Protein 7T2S (pdb70)

CATH classification: 3.30.420.10

Foldseek 3Di:
DEWEKQKFWQWQDQAPPQTFTFKIKIAGLVGRVLIDMFGEQGPHPDGDVVSCVVVVDDNVVRNPPGDHLLVNLVVVVVSVPVVADPPYAYAYEYAVVVRVCRNQVVSCCVRVNDRSNPDDHHHLLVLLCVLPVDDSVCSPPVNLCVVQVFPNRNVRSNSVSRSVVSSVVSSVVVVVD

Solvent-accessible surface area: 9533 Å² total; per-residue (Å²): 99,106,33,40,0,0,0,12,8,22,11,0,3,77,92,26,28,113,17,0,0,0,3,1,0,0,0,12,0,102,94,48,91,102,72,21,65,16,94,0,53,10,57,21,154,68,95,65,87,66,23,21,145,129,24,66,44,44,13,131,133,8,88,121,90,4,58,63,18,62,66,0,0,56,78,0,92,106,29,2,86,85,28,23,132,185,114,39,78,18,31,0,0,0,27,79,1,86,69,5,31,42,0,0,46,81,0,0,87,81,71,53,54,94,5,37,11,33,166,70,38,48,26,0,34,56,47,5,76,50,14,42,148,27,59,127,170,81,0,128,37,70,48,0,26,149,96,20,178,31,194,94,3,34,105,48,0,104,75,20,0,23,0,3,64,47,0,44,115,64,34,92,120,128,164,127,152

InterPro domains:
  IPR012337 Ribonuclease H-like superfamily [SSF53098] (2-176)
  IPR013520 Ribonuclease H-like domain [PF00929] (9-173)
  IPR013520 Ribonuclease H-like domain [SM00479] (7-182)
  IPR036397 Ribonuclease H superfamily [G3DSA:3.30.420.10] (1-186)

Sequence (177 aa):
KEIFVSVDVETSGPIPGKYSMLSIGACVAFEPSKQFSCYLKPISEDFIPAAMEVTGLSLEKLHVDGLDPVDAMVQFKEWINSVVKEDETVVFVGFNASFDWSFINYYFHVYLGDNPFGIAALDIKSMYFGVSHASWRLTRSSEIAKVVKPEDALHDARYQAELFRLIDKLSEKKKLD

Structure (mmCIF, N/CA/C/O backbone):
data_7T2S
#
_entry.id   7T2S
#
_cell.length_a   98.992
_cell.length_b   98.992
_cell.length_c   97.367
_c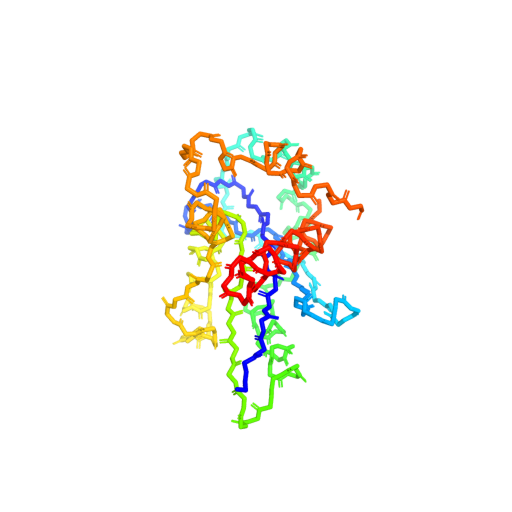ell.angle_alpha   90.000
_cell.angle_beta   90.000
_cell.angle_gamma   120.000
#
_symmetry.space_group_name_H-M   'P 61 2 2'
#
loop_
_entity.id
_entity.type
_entity.pdbx_description
1 polymer "3'-5' exonuclease"
2 non-polymer 'ACETATE ION'
3 water water
#
loop_
_atom_site.group_PDB
_atom_site.id
_atom_site.type_symbol
_atom_site.label_atom_id
_atom_site.label_alt_id
_atom_site.label_comp_id
_atom_site.label_asym_id
_atom_site.label_entity_id
_atom_site.label_seq_id
_atom_site.pdbx_PDB_ins_code
_atom_site.Cartn_x
_atom_site.Cartn_y
_atom_site.Cartn_z
_atom_site.occupancy
_atom_site.B_iso_or_equiv
_atom_site.auth_seq_id
_atom_site.auth_comp_id
_atom_site.auth_asym_id
_atom_site.auth_atom_id
_atom_site.pdbx_PDB_model_num
ATOM 1 N N . LYS A 1 5 ? 6.63821 35.81091 52.26801 1.000 58.53514 5 LYS A N 1
ATOM 2 C CA . LYS A 1 5 ? 7.39639 35.62563 53.50529 1.000 56.92176 5 LYS A CA 1
ATOM 3 C C . LYS A 1 5 ? 8.92144 35.81889 53.31823 1.000 53.49529 5 LYS A C 1
ATOM 4 O O . LYS A 1 5 ? 9.70670 34.89415 53.51887 1.000 50.01787 5 LYS A O 1
ATOM 7 N N . GLU A 1 6 ? 9.33006 37.03001 52.96214 1.000 48.58603 6 GLU A N 1
ATOM 8 C CA . GLU A 1 6 ? 10.70158 37.32358 52.54439 1.000 45.30224 6 GLU A CA 1
ATOM 9 C C . GLU A 1 6 ? 11.42265 38.17643 53.58487 1.000 51.89405 6 GLU A C 1
ATOM 10 O O . GLU A 1 6 ? 10.86102 39.14604 54.09203 1.000 47.78757 6 GLU A O 1
ATOM 22 N N . ILE A 1 7 ? 12.66646 37.80117 53.90534 1.000 45.85438 7 ILE A N 1
ATOM 23 C CA . ILE A 1 7 ? 13.52620 38.54678 54.82194 1.000 40.58309 7 ILE A CA 1
ATOM 24 C C . ILE A 1 7 ? 14.59687 39.24813 53.99027 1.000 40.94272 7 ILE A C 1
ATOM 25 O O . ILE A 1 7 ? 15.53991 38.60518 53.51418 1.000 40.77611 7 ILE A O 1
ATOM 41 N N . PHE A 1 8 ? 14.45107 40.56630 53.83727 1.000 44.70291 8 PHE A N 1
ATOM 42 C CA . PHE A 1 8 ? 15.42772 41.38908 53.15988 1.000 36.98372 8 PHE A CA 1
ATOM 43 C C . PHE A 1 8 ? 16.60501 41.68119 54.07058 1.000 42.08848 8 PHE A C 1
ATOM 44 O O . PHE A 1 8 ? 16.43691 42.00753 55.25513 1.000 38.06829 8 PHE A O 1
ATOM 61 N N . VAL A 1 9 ? 17.80955 41.55013 53.49508 1.000 34.32386 9 VAL A N 1
ATOM 62 C CA . VAL A 1 9 ? 19.07546 41.66805 54.21090 1.000 36.87847 9 VAL A CA 1
ATOM 63 C C . VAL A 1 9 ? 19.94207 42.68801 53.50221 1.000 36.02369 9 VAL A C 1
ATOM 64 O O . VAL A 1 9 ? 20.36181 42.45104 52.35993 1.000 35.93517 9 VAL A O 1
ATOM 77 N N . SER A 1 10 ? 20.24796 43.81003 54.18640 1.000 35.82713 10 SER A N 1
ATOM 78 C CA . SER A 1 10 ? 21.12496 44.82780 53.61323 1.000 35.22249 10 SER A CA 1
ATOM 79 C C . SER A 1 10 ? 22.56797 44.43249 53.88011 1.000 36.99781 10 SER A C 1
ATOM 80 O O . SER A 1 10 ? 22.93749 44.22140 55.04439 1.000 36.38946 10 SER A O 1
ATOM 88 N N . VAL A 1 11 ? 23.37449 44.31374 52.80701 1.000 33.90799 11 VAL A N 1
ATOM 89 C CA . VAL A 1 11 ? 24.75403 43.86559 52.86705 1.000 34.88697 11 VAL A CA 1
ATOM 90 C C . VAL A 1 11 ? 25.65079 44.90357 52.21128 1.000 34.70529 11 VAL A C 1
ATOM 91 O O . VAL A 1 11 ? 25.31731 45.45000 51.15939 1.000 31.96897 11 VAL A O 1
ATOM 104 N N . ASP A 1 12 ? 26.81198 45.15327 52.83016 1.000 32.60968 12 ASP A N 1
ATOM 105 C CA . ASP A 1 12 ? 27.86192 45.99186 52.28128 1.000 30.27711 12 ASP A CA 1
ATOM 106 C C . ASP A 1 12 ? 29.20754 45.34448 52.57065 1.000 32.84937 12 ASP A C 1
ATOM 107 O O . ASP A 1 12 ? 29.42189 44.79745 53.66149 1.000 30.92143 12 ASP A O 1
ATOM 116 N N . VAL A 1 13 ? 30.12965 45.41805 51.58947 1.000 27.77385 13 VAL A N 1
ATOM 117 C CA . VAL A 1 13 ? 31.48653 44.89553 51.75688 1.000 29.65198 13 VAL A CA 1
ATOM 118 C C . VAL A 1 13 ? 32.49451 46.00048 51.49456 1.000 24.98340 13 VAL A C 1
ATOM 119 O O . VAL A 1 13 ? 32.17786 47.01135 50.86242 1.000 30.70694 13 VAL A O 1
ATOM 132 N N . GLU A 1 14 ? 33.67362 45.86837 52.10491 1.000 25.29925 14 GLU A N 1
ATOM 133 C CA . GLU A 1 14 ? 34.86853 46.66140 51.84160 1.000 25.46914 14 GLU A CA 1
ATOM 134 C C . GLU A 1 14 ? 35.86266 45.71772 51.17546 1.000 26.32381 14 GLU A C 1
ATOM 135 O O . GLU A 1 14 ? 35.93455 44.53398 51.54256 1.000 25.58783 14 GLU A O 1
ATOM 147 N N . THR A 1 15 ? 36.58402 46.23543 50.16352 1.000 24.32871 15 THR A N 1
ATOM 148 C CA . THR A 1 15 ? 37.48760 45.42932 49.36862 1.000 25.58663 15 THR A CA 1
ATOM 149 C C . THR A 1 15 ? 38.74982 46.20592 49.06638 1.000 24.27827 15 THR A C 1
ATOM 150 O O . THR A 1 15 ? 38.80672 47.43366 49.20638 1.000 24.94118 15 THR A O 1
ATOM 161 N N . SER A 1 16 ? 39.77189 45.47175 48.63058 1.000 24.17208 16 SER A N 1
ATOM 162 C CA . SER A 1 16 ? 41.02721 46.06820 48.27649 1.000 24.84229 16 SER A CA 1
ATOM 163 C C . SER A 1 16 ? 41.10641 46.37042 46.76699 1.000 24.41366 16 SER A C 1
ATOM 1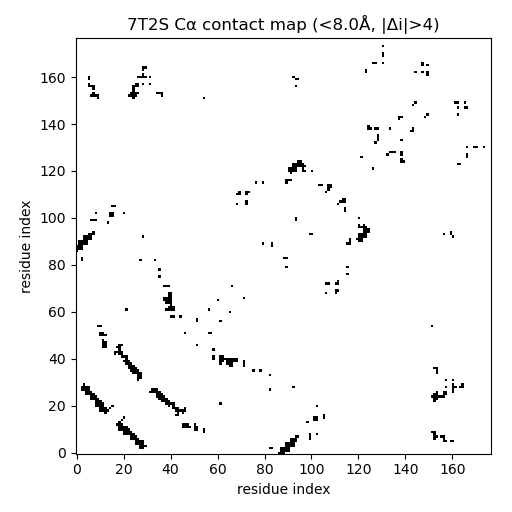64 O O . SER A 1 16 ? 42.14016 46.83991 46.30176 1.000 25.06897 16 SER A O 1
ATOM 172 N N . GLY A 1 17 ? 40.04726 46.09178 46.03250 1.000 23.52616 17 GLY A N 1
ATOM 173 C CA . GLY A 1 17 ? 40.06887 46.34938 44.59448 1.000 23.30200 17 GLY A CA 1
ATOM 174 C C . GLY A 1 17 ? 38.77133 45.93459 43.95976 1.000 22.43906 17 GLY A C 1
ATOM 175 O O . GLY A 1 17 ? 37.85412 45.46217 44.62237 1.000 22.02479 17 GLY A O 1
ATOM 179 N N . PRO A 1 18 ? 38.69862 46.06820 42.60682 1.000 22.32811 18 PRO A N 1
ATOM 180 C CA . PRO A 1 18 ? 37.40957 45.98834 41.91484 1.000 21.80997 18 PRO A CA 1
ATOM 181 C C . PRO A 1 18 ? 36.81467 44.61464 41.72394 1.000 23.87741 18 PRO A C 1
ATOM 182 O O . PRO A 1 18 ? 35.60855 44.51847 41.51181 1.000 20.69884 18 PRO A O 1
ATOM 193 N N . ILE A 1 19 ? 37.59986 43.54752 41.72158 1.000 24.39047 19 ILE A N 1
ATOM 194 C CA . ILE A 1 19 ? 37.06206 42.21268 41.44567 1.000 20.55121 19 ILE A CA 1
ATOM 195 C C . ILE A 1 19 ? 37.67795 41.21729 42.44197 1.000 21.30853 19 ILE A C 1
ATOM 196 O O . ILE A 1 19 ? 38.81838 41.33213 42.83835 1.000 24.70319 19 ILE A O 1
ATOM 212 N N . PRO A 1 20 ? 36.89862 40.17500 42.74248 1.000 26.38552 20 PRO A N 1
ATOM 213 C CA . PRO A 1 20 ? 37.40175 39.11033 43.64205 1.000 21.03567 20 PRO A CA 1
ATOM 214 C C . PRO A 1 20 ? 38.40707 38.21764 42.94788 1.000 30.20781 20 PRO A C 1
ATOM 215 O O . PRO A 1 20 ? 38.53597 38.16447 41.71619 1.000 27.32105 20 PRO A O 1
ATOM 226 N N . GLY A 1 21 ? 39.09149 37.44086 43.78156 1.000 24.11195 21 GLY A N 1
ATOM 227 C CA . GLY A 1 21 ? 40.17367 36.58972 43.34079 1.000 26.58986 21 GLY A CA 1
ATOM 228 C C . GLY A 1 21 ? 41.45490 37.35191 43.19820 1.000 25.31818 21 GLY A C 1
ATOM 229 O O . GLY A 1 21 ? 42.43505 37.06101 43.89156 1.000 28.19019 21 GLY A O 1
ATOM 233 N N . LYS A 1 22 ? 41.44226 38.35906 42.31461 1.000 26.45570 22 LYS A N 1
ATOM 234 C CA . LYS A 1 22 ? 42.61790 39.19172 42.16092 1.000 26.03703 22 LYS A CA 1
ATOM 235 C C . LYS A 1 22 ? 42.74866 40.14984 43.32328 1.000 29.86658 22 LYS A C 1
ATOM 236 O O . LYS A 1 22 ? 43.85378 40.55401 43.67604 1.000 29.32006 22 LYS A O 1
ATOM 255 N N . TYR A 1 23 ? 41.61040 40.54635 43.89790 1.000 23.34851 23 TYR A N 1
ATOM 256 C CA . TYR A 1 23 ? 41.54649 41.44319 45.02756 1.000 24.35330 23 TYR A CA 1
ATOM 257 C C . TYR A 1 23 ? 40.70570 40.75418 46.08835 1.000 26.31132 23 TYR A C 1
ATOM 258 O O . TYR A 1 23 ? 40.09595 39.70441 45.85895 1.000 22.14749 23 TYR A O 1
ATOM 276 N N . SER A 1 24 ? 40.66642 41.37009 47.23825 1.000 23.56224 24 SER A N 1
ATOM 277 C CA . SER A 1 24 ? 40.16680 40.68246 48.43227 1.000 23.23591 24 SER A CA 1
ATOM 278 C C . SER A 1 24 ? 38.98561 41.40888 49.05109 1.000 24.96311 24 SER A C 1
ATOM 279 O O . SER A 1 24 ? 38.97719 42.64022 49.16544 1.000 23.31537 24 SER A O 1
ATOM 287 N N . MET A 1 25 ? 38.02765 40.63039 49.53791 1.000 22.92891 25 MET A N 1
ATOM 288 C CA . MET A 1 25 ? 36.97566 41.16395 50.38477 1.000 23.49687 25 MET A CA 1
ATOM 289 C C . MET A 1 25 ? 37.55541 41.26785 51.79953 1.000 25.17480 25 MET A C 1
ATOM 290 O O . MET A 1 25 ? 38.07748 40.27572 52.32084 1.000 24.85495 25 MET A O 1
ATOM 304 N N . LEU A 1 26 ? 37.54596 42.48219 52.33610 1.000 26.27857 26 LEU A N 1
ATOM 305 C CA . LEU A 1 26 ? 38.21648 42.78961 53.58394 1.000 26.79532 26 LEU A CA 1
ATOM 306 C C . LEU A 1 26 ? 37.27057 42.84805 54.76449 1.000 27.92133 26 LEU A C 1
ATOM 307 O O . LEU A 1 26 ? 37.71924 42.72098 55.88995 1.000 31.16562 26 LEU A O 1
ATOM 323 N N . SER A 1 27 ? 35.97630 43.09270 54.51740 1.000 26.61699 27 SER A N 1
ATOM 324 C CA . SER A 1 27 ? 35.04243 43.18624 55.64449 1.000 30.74008 27 SER A CA 1
ATOM 325 C C . SER A 1 27 ? 33.63740 43.02333 55.09823 1.000 29.33965 27 SER A C 1
ATOM 326 O O . SER A 1 27 ? 33.37614 43.27984 53.92147 1.000 32.32376 27 SER A O 1
ATOM 334 N N . ILE A 1 28 ? 32.75118 42.53502 55.96974 1.000 28.18445 28 ILE A N 1
ATOM 335 C CA . ILE A 1 28 ? 31.34503 42.35254 55.66121 1.000 27.71848 28 ILE A CA 1
ATOM 336 C C . ILE A 1 28 ? 30.52507 43.08293 56.72396 1.000 31.00792 28 ILE A C 1
ATOM 337 O O . ILE A 1 28 ? 30.79345 42.90993 57.91285 1.000 32.65652 28 ILE A O 1
ATOM 353 N N . GLY A 1 29 ? 29.52998 43.84191 56.28280 1.000 29.29052 29 GLY A N 1
ATOM 354 C CA . GLY A 1 29 ? 28.47220 44.32001 57.17743 1.000 32.97691 29 GLY A CA 1
ATOM 355 C C . GLY A 1 29 ? 27.11647 44.05109 56.57798 1.000 31.90801 29 GLY A C 1
ATOM 356 O O . GLY A 1 29 ? 26.91983 44.16006 55.37315 1.000 34.01220 29 GLY A O 1
ATOM 360 N N . ALA A 1 30 ? 26.16537 43.70250 57.44379 1.000 32.55076 30 ALA A N 1
ATOM 361 C CA . ALA A 1 30 ? 24.84485 43.22532 57.07661 1.000 32.42837 30 ALA A CA 1
ATOM 362 C C . ALA A 1 30 ? 23.87198 43.49040 58.25045 1.000 34.71206 30 ALA A C 1
ATOM 363 O O . ALA A 1 30 ? 24.20515 43.22240 59.40511 1.000 40.66750 30 ALA A O 1
ATOM 370 N N . CYS A 1 31 ? 22.66527 43.92844 57.91692 1.000 35.42276 31 CYS A N 1
ATOM 371 C CA . CYS A 1 31 ? 21.59411 44.09652 58.89970 1.000 38.53575 31 CYS A CA 1
ATOM 372 C C . CYS A 1 31 ? 20.28968 43.66021 58.24717 1.000 43.93488 31 CYS A C 1
ATOM 373 O O . CYS A 1 31 ? 20.16159 43.67230 57.01576 1.000 42.00777 31 CYS A O 1
ATOM 381 N N . VAL A 1 32 ? 19.32225 43.24909 59.06536 1.000 44.93856 32 VAL A N 1
ATOM 382 C CA . VAL A 1 32 ? 18.01071 42.94423 58.49711 1.000 40.58188 32 VAL A CA 1
ATOM 383 C C . VAL A 1 32 ? 17.37144 44.25285 58.07215 1.000 47.10731 32 VAL A C 1
ATOM 384 O O . VAL A 1 32 ? 17.19980 45.15696 58.89609 1.000 47.47015 32 VAL A O 1
ATOM 397 N N . ALA A 1 33 ? 17.03670 44.36827 56.78135 1.000 40.15669 33 ALA A N 1
ATOM 398 C CA . ALA A 1 33 ? 16.56263 45.65285 56.28157 1.000 45.14569 33 ALA A CA 1
ATOM 399 C C . ALA A 1 33 ? 15.46383 46.22773 57.18315 1.000 46.54855 33 ALA A C 1
ATOM 400 O O . ALA A 1 33 ? 15.54102 47.38196 57.61507 1.000 47.26123 33 ALA A O 1
ATOM 407 N N . PHE A 1 34 ? 14.44406 45.43166 57.47626 1.000 46.02826 34 PHE A N 1
ATOM 408 C CA . PHE A 1 34 ? 13.33030 45.91773 58.29786 1.000 48.26147 34 PHE A CA 1
ATOM 409 C C . PHE A 1 34 ? 13.49174 45.61901 59.78506 1.000 54.39305 34 PHE A C 1
ATOM 410 O O . PHE A 1 34 ? 12.61368 45.98541 60.57136 1.000 52.76039 34 PHE A O 1
ATOM 427 N N . GLU A 1 35 ? 14.58699 44.99705 60.21047 1.000 49.95781 35 GLU A N 1
ATOM 428 C CA . GLU A 1 35 ? 14.89813 44.87623 61.63270 1.000 51.45178 35 GLU A CA 1
ATOM 429 C C . GLU A 1 35 ? 16.37906 45.14958 61.84993 1.000 48.66249 35 GLU A C 1
ATOM 430 O O . GLU A 1 35 ? 17.10786 44.31611 62.38455 1.000 48.16146 35 GLU A O 1
ATOM 442 N N . PRO A 1 36 ? 16.82094 46.37471 61.54423 1.000 48.26033 36 PRO A N 1
ATOM 443 C CA . PRO A 1 36 ? 18.26406 46.67497 61.53476 1.000 46.56666 36 PRO A CA 1
ATOM 444 C C . PRO A 1 36 ? 18.96752 46.44284 62.85600 1.000 47.94089 36 PRO A C 1
ATOM 445 O O . PRO A 1 36 ? 20.20371 46.53344 62.91471 1.000 46.43745 36 PRO A O 1
ATOM 456 N N . SER A 1 37 ? 18.23239 46.20414 63.94911 1.000 50.33081 37 SER A N 1
ATOM 457 C CA . SER A 1 37 ? 18.91306 45.87104 65.18557 1.000 51.52822 37 SER A CA 1
ATOM 458 C C . SER A 1 37 ? 19.64143 44.54509 65.09565 1.000 49.89321 37 SER A C 1
ATOM 459 O O . SER A 1 37 ? 20.59478 44.33493 65.84379 1.000 50.14307 37 SER A O 1
ATOM 467 N N . LYS A 1 38 ? 19.22309 43.67338 64.20084 1.000 48.89789 38 LYS A N 1
ATOM 468 C CA . LYS A 1 38 ? 19.84500 42.37376 63.97719 1.000 46.89682 38 LYS A CA 1
ATOM 469 C C . LYS A 1 38 ? 20.99512 42.55168 62.98509 1.000 44.64144 38 LYS A C 1
ATOM 470 O O . LYS A 1 38 ? 20.77580 42.82717 61.79649 1.000 42.39327 38 LYS A O 1
ATOM 489 N N . GLN A 1 39 ? 22.21865 42.38546 63.47507 1.000 43.89314 39 GLN A N 1
ATOM 490 C CA . GLN A 1 39 ? 23.35620 42.83024 62.69273 1.000 44.03174 39 GLN A CA 1
ATOM 491 C C . GLN A 1 39 ? 24.50286 41.82806 62.69020 1.000 44.51007 39 GLN A C 1
ATOM 492 O O . GLN A 1 39 ? 24.74780 41.12364 63.67731 1.000 41.67607 39 GLN A O 1
ATOM 506 N N . PHE A 1 40 ? 25.25792 41.84734 61.57284 1.000 42.58441 40 PHE A N 1
ATOM 507 C CA . PHE A 1 40 ? 26.41336 40.97680 61.36202 1.000 38.18232 40 PHE A CA 1
ATOM 508 C C . PHE A 1 40 ? 27.57435 41.77049 60.77323 1.000 35.43605 40 PHE A C 1
ATOM 509 O O . PHE A 1 40 ? 27.36285 42.59396 59.88050 1.000 34.42802 40 PHE A O 1
ATOM 526 N N . SER A 1 41 ? 28.77826 41.55655 61.29258 1.000 43.39229 41 SER A N 1
ATOM 527 C CA . SER A 1 41 ? 29.94124 42.24996 60.76189 1.000 36.24899 41 SER A CA 1
ATOM 528 C C . SER A 1 41 ? 31.20024 41.49676 61.15826 1.000 38.70859 41 SER A C 1
ATOM 529 O O . SER A 1 41 ? 31.29609 40.96741 62.28312 1.000 36.29499 41 SER A O 1
ATOM 537 N N . CYS A 1 42 ? 32.18902 41.50472 60.26078 1.000 33.16524 42 CYS A N 1
ATOM 538 C CA . CYS A 1 42 ? 33.46631 40.86681 60.52205 1.000 33.35001 42 CYS A CA 1
ATOM 539 C C . CYS A 1 42 ? 34.51884 41.34321 59.53287 1.000 32.00043 42 CYS A C 1
ATOM 540 O O . CYS A 1 42 ? 34.20554 41.91443 58.48237 1.000 34.67502 42 CYS A O 1
ATOM 548 N N . TYR A 1 43 ? 35.76883 41.08264 59.86524 1.000 34.47652 43 TYR A N 1
ATOM 549 C CA . TYR A 1 43 ? 36.88048 41.39246 58.97111 1.000 35.38229 43 TYR A CA 1
ATOM 550 C C . TYR A 1 43 ? 37.52307 40.09468 58.50147 1.000 33.51057 43 TYR A C 1
ATOM 551 O O . TYR A 1 43 ? 37.52248 39.09067 59.22908 1.000 32.05176 43 TYR A O 1
ATOM 569 N N . LEU A 1 44 ? 38.04493 40.11334 57.26205 1.000 30.24491 44 LEU A N 1
ATOM 570 C CA . LEU A 1 44 ? 38.66450 38.94062 56.67086 1.000 29.31171 44 LEU A CA 1
ATOM 571 C C . LEU A 1 44 ? 40.16411 39.10440 56.44587 1.000 29.69267 44 LEU A C 1
ATOM 572 O O . LEU A 1 44 ? 40.66494 40.20752 56.25943 1.000 29.66720 44 LEU A O 1
ATOM 588 N N . LYS A 1 45 ? 40.87344 37.98348 56.49458 1.000 30.27034 45 LYS A N 1
ATOM 589 C CA . LYS A 1 45 ? 42.23351 37.97974 56.04096 1.000 30.59798 45 LYS A CA 1
ATOM 590 C C . LYS A 1 45 ? 42.20561 38.12468 54.52417 1.000 29.02661 45 LYS A C 1
ATOM 591 O O . LYS A 1 45 ? 41.32010 37.55121 53.88132 1.000 27.97100 45 LYS A O 1
ATOM 610 N N . PRO A 1 46 ? 43.15049 38.85187 53.94455 1.000 29.03492 46 PRO A N 1
ATOM 611 C CA . PRO A 1 46 ? 43.14863 38.96462 52.46840 1.000 27.77448 46 PRO A CA 1
ATOM 612 C C . PRO A 1 46 ? 43.44874 37.62792 51.83506 1.000 28.75285 46 PRO A C 1
ATOM 613 O O . PRO A 1 46 ? 44.15261 36.7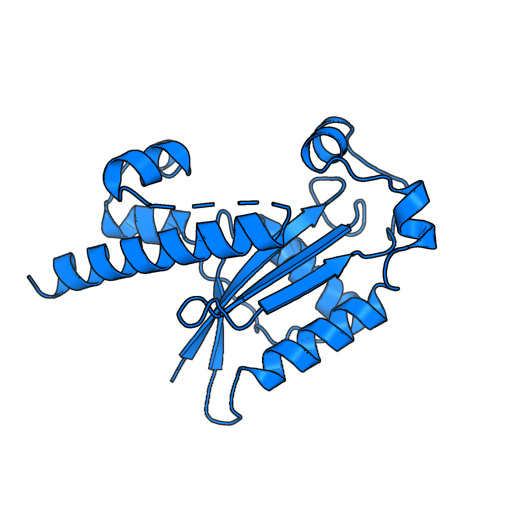8838 52.39729 1.000 28.91533 46 PRO A O 1
ATOM 624 N N . ILE A 1 47 ? 42.96908 37.45263 50.59718 1.000 28.30906 47 ILE A N 1
ATOM 625 C CA . ILE A 1 47 ? 43.32184 36.30106 49.76654 1.000 32.59361 47 ILE A CA 1
ATOM 626 C C . ILE A 1 47 ? 44.28694 36.65461 48.66414 1.000 29.09573 47 ILE A C 1
ATOM 627 O O . ILE A 1 47 ? 44.65122 35.78498 47.87043 1.000 33.14647 47 ILE A O 1
ATOM 643 N N . SER A 1 48 ? 44.75636 37.89108 48.62222 1.000 28.50192 48 SER A N 1
ATOM 644 C CA . SER A 1 48 ? 45.63353 38.36191 47.59087 1.000 32.64793 48 SER A CA 1
ATOM 645 C C . SER A 1 48 ? 46.51833 39.46086 48.13940 1.000 32.01776 48 SER A C 1
ATOM 646 O O . SER A 1 48 ? 46.15509 40.16397 49.08597 1.000 28.63356 48 SER A O 1
ATOM 654 N N . GLU A 1 49 ? 47.69375 39.59887 47.54227 1.000 34.98562 49 GLU A N 1
ATOM 655 C CA . GLU A 1 49 ? 48.55230 40.72453 47.86676 1.000 40.41098 49 GLU A CA 1
ATOM 656 C C . GLU A 1 49 ? 48.24794 41.95816 47.03594 1.000 41.67118 49 GLU A C 1
ATOM 657 O O . GLU A 1 49 ? 48.68903 43.05011 47.40303 1.000 41.01508 49 GLU A O 1
ATOM 669 N N . ASP A 1 50 ? 47.47578 41.82098 45.95424 1.000 32.56078 50 ASP A N 1
ATOM 670 C CA . ASP A 1 50 ? 47.19788 42.94694 45.07837 1.000 35.07662 50 ASP A CA 1
ATOM 671 C C . ASP A 1 50 ? 46.17101 43.87654 45.70457 1.000 30.14717 50 ASP A C 1
ATOM 672 O O . ASP A 1 50 ? 45.32200 43.46913 46.51027 1.000 31.56958 50 ASP A O 1
ATOM 681 N N . PHE A 1 51 ? 46.23079 45.13762 45.31247 1.000 29.07999 51 PHE A N 1
ATOM 682 C CA . PHE A 1 51 ? 45.32201 46.14381 45.84289 1.000 27.98431 51 PHE A CA 1
ATOM 683 C C . PHE A 1 51 ? 45.39950 47.37739 44.97076 1.000 31.86564 51 PHE A C 1
ATOM 684 O O . PHE A 1 51 ? 46.40956 47.61764 44.31744 1.000 29.13705 51 PHE A O 1
ATOM 701 N N . ILE A 1 52 ? 44.31801 48.14922 44.95955 1.000 34.65014 52 ILE A N 1
ATOM 702 C CA . ILE A 1 52 ? 44.27319 49.46849 44.36304 1.000 30.48221 52 ILE A CA 1
ATOM 703 C C . ILE A 1 52 ? 44.44911 50.49778 45.48233 1.000 34.89705 52 ILE A C 1
ATOM 704 O O . ILE A 1 52 ? 43.63647 50.49591 46.42840 1.000 33.73609 52 ILE A O 1
ATOM 720 N N . PRO A 1 53 ? 45.43773 51.39269 45.40431 1.000 35.86409 53 PRO A N 1
ATOM 721 C CA . PRO A 1 53 ? 45.65307 52.33382 46.52442 1.000 42.43453 53 PRO A CA 1
ATOM 722 C C . PRO A 1 53 ? 44.43108 53.17405 46.86864 1.000 37.78456 53 PRO A C 1
ATOM 723 O O . PRO A 1 53 ? 44.13955 53.37770 48.06038 1.000 44.90738 53 PRO A O 1
ATOM 734 N N . ALA A 1 54 ? 43.71918 53.67657 45.85700 1.000 41.10382 54 ALA A N 1
ATOM 735 C CA . ALA A 1 54 ? 42.50381 54.43836 46.10298 1.000 40.99364 54 ALA A CA 1
ATOM 736 C C . ALA A 1 54 ? 41.49130 53.63086 46.90016 1.000 41.84612 54 ALA A C 1
ATOM 737 O O . ALA A 1 54 ? 40.75355 54.17575 47.72612 1.000 46.04885 54 ALA A O 1
ATOM 744 N N . ALA A 1 55 ? 41.40849 52.32491 46.62697 1.000 35.80400 55 ALA A N 1
ATOM 745 C CA . ALA A 1 55 ? 40.48364 51.47014 47.36517 1.000 39.69417 55 ALA A CA 1
ATOM 746 C C . ALA A 1 55 ? 40.89375 51.34046 48.83028 1.000 40.00471 55 ALA A C 1
ATOM 747 O O . ALA A 1 55 ? 40.03323 51.29876 49.72038 1.000 38.41275 55 ALA A O 1
ATOM 754 N N . MET A 1 56 ? 42.19843 51.24123 49.09520 1.000 39.26383 56 MET A N 1
ATOM 755 C CA . MET A 1 56 ? 42.64291 51.11306 50.48495 1.000 35.54875 56 MET A CA 1
ATOM 756 C C . MET A 1 56 ? 42.52299 52.43773 51.21645 1.000 38.74283 56 MET A C 1
ATOM 757 O O . MET A 1 56 ? 42.30765 52.44954 52.43877 1.000 48.12332 56 MET A O 1
ATOM 771 N N . GLU A 1 57 ? 42.67068 53.55250 50.50193 1.000 43.67681 57 GLU A N 1
ATOM 772 C CA . GLU A 1 57 ? 42.44793 54.85991 51.10037 1.000 52.91801 57 GLU A CA 1
ATOM 773 C C . GLU A 1 57 ? 40.99972 55.02788 51.52415 1.000 52.08287 57 GLU A C 1
ATOM 774 O O . GLU A 1 57 ? 40.72575 55.66106 52.54883 1.000 49.08323 57 GLU A O 1
ATOM 786 N N . VAL A 1 58 ? 40.06350 54.46404 50.75715 1.000 48.25377 58 VAL A N 1
ATOM 787 C CA . VAL A 1 58 ? 38.65887 54.57958 51.13401 1.000 52.04895 58 VAL A CA 1
ATOM 788 C C . VAL A 1 58 ? 38.38503 53.82529 52.42923 1.000 47.89935 58 VAL A C 1
ATOM 789 O O . VAL A 1 58 ? 37.73287 54.34859 53.32761 1.000 52.87208 58 VAL A O 1
ATOM 802 N N . THR A 1 59 ? 38.90347 52.61167 52.56609 1.000 48.07351 59 THR A N 1
ATOM 803 C CA . THR A 1 59 ? 38.55189 51.77813 53.69619 1.000 45.87690 59 THR A CA 1
ATOM 804 C C . THR A 1 59 ? 39.27489 52.21517 54.96666 1.000 50.33299 59 THR A C 1
ATOM 805 O O . THR A 1 59 ? 38.70013 52.12621 56.05661 1.000 55.64213 59 THR A O 1
ATOM 816 N N . GLY A 1 60 ? 40.50432 52.70602 54.83515 1.000 51.32423 60 GLY A N 1
ATOM 817 C CA . GLY A 1 60 ? 41.34709 52.93784 55.97718 1.000 52.97094 60 GLY A CA 1
ATOM 818 C C . GLY A 1 60 ? 42.01069 51.71346 56.56505 1.000 46.56520 60 GLY A C 1
ATOM 819 O O . GLY A 1 60 ? 42.70387 51.84119 57.57206 1.000 48.67066 60 GLY A O 1
ATOM 823 N N . LEU A 1 61 ? 41.84592 50.53711 55.96650 1.000 49.97442 61 LEU A N 1
ATOM 824 C CA . LEU A 1 61 ? 42.33132 49.29140 56.53224 1.000 40.58433 61 LEU A CA 1
ATOM 825 C C . LEU A 1 61 ? 43.75547 48.96712 56.07440 1.000 38.08148 61 LEU A C 1
ATOM 826 O O . LEU A 1 61 ? 44.28782 49.53495 55.11553 1.000 41.56953 61 LEU A O 1
ATOM 842 N N . SER A 1 62 ? 44.37303 48.01425 56.77524 1.000 36.08669 62 SER A N 1
ATOM 843 C CA . SER A 1 62 ? 45.73010 47.55271 56.50494 1.000 36.95752 62 SER A CA 1
ATOM 844 C C . SER A 1 62 ? 45.69358 46.07301 56.14717 1.000 39.86650 62 SER A C 1
ATOM 845 O O . SER A 1 62 ? 45.20141 45.25498 56.91725 1.000 36.27880 62 SER A O 1
ATOM 853 N N . LEU A 1 63 ? 46.15855 45.73218 54.93687 1.000 38.83820 63 LEU A N 1
ATOM 854 C CA . LEU A 1 63 ? 46.23476 44.32335 54.56164 1.000 35.08504 63 LEU A CA 1
ATOM 855 C C . LEU A 1 63 ? 47.13190 43.55234 55.52514 1.000 33.79237 63 LEU A C 1
ATOM 856 O O . LEU A 1 63 ? 46.87690 42.39185 55.85031 1.000 39.53174 63 LEU A O 1
ATOM 872 N N . GLU A 1 64 ? 48.22182 44.16424 55.94286 1.000 37.59334 64 GLU A N 1
ATOM 873 C CA . GLU A 1 64 ? 49.14815 43.47967 56.84185 1.000 43.83884 64 GLU A CA 1
ATOM 874 C C . GLU A 1 64 ? 48.50941 43.21078 58.19966 1.000 43.68277 64 GLU A C 1
ATOM 875 O O . GLU A 1 64 ? 48.66310 42.11515 58.75616 1.000 38.70862 64 GLU A O 1
ATOM 887 N N . LYS A 1 65 ? 47.76810 44.18594 58.72829 1.000 50.55640 65 LYS A N 1
ATOM 888 C CA . LYS A 1 65 ? 47.03360 43.97543 59.97268 1.000 50.05911 65 LYS A CA 1
ATOM 889 C C . LYS A 1 65 ? 45.92990 42.94254 59.80267 1.000 49.27898 65 LYS A C 1
ATOM 890 O O . LYS A 1 65 ? 45.74522 42.08170 60.66726 1.000 49.75911 65 LYS A O 1
ATOM 909 N N . LEU A 1 66 ? 45.17192 43.00822 58.70188 1.000 37.92001 66 LEU A N 1
ATOM 910 C CA . LEU A 1 66 ? 44.12472 42.02030 58.51378 1.000 38.74964 66 LEU A CA 1
ATOM 911 C C . LEU A 1 66 ? 44.68674 40.61575 58.36610 1.000 34.64403 66 LEU A C 1
ATOM 912 O O . LEU A 1 66 ? 43.96391 39.66261 58.59800 1.000 35.00198 66 LEU A O 1
ATOM 928 N N . HIS A 1 67 ? 45.92746 40.45232 57.93446 1.000 35.62503 67 HIS A N 1
ATOM 929 C CA . HIS A 1 67 ? 46.46529 39.10183 57.86595 1.000 35.77634 67 HIS A CA 1
ATOM 930 C C . HIS A 1 67 ? 46.64120 38.53130 59.25923 1.000 43.89698 67 HIS A C 1
ATOM 931 O O . HIS A 1 67 ? 46.62104 37.31466 59.44541 1.000 44.74917 67 HIS A O 1
ATOM 945 N N . VAL A 1 68 ? 46.74486 39.37716 60.26492 1.000 41.48407 68 VAL A N 1
ATOM 946 C CA . VAL A 1 68 ? 46.83249 38.90839 61.63247 1.000 47.58002 68 VAL A CA 1
ATOM 947 C C . VAL A 1 68 ? 45.47368 38.93190 62.32984 1.000 44.13492 68 VAL A C 1
ATOM 948 O O . VAL A 1 68 ? 45.12748 37.99039 63.03774 1.000 55.63274 68 VAL A O 1
ATOM 961 N N . ASP A 1 69 ? 44.69956 39.98298 62.11745 1.000 47.27310 69 ASP A N 1
ATOM 962 C CA . ASP A 1 69 ? 43.49705 40.22944 62.89644 1.000 50.23481 69 ASP A CA 1
ATOM 963 C C . ASP A 1 69 ? 42.22383 39.71069 62.25193 1.000 49.75923 69 ASP A C 1
ATOM 964 O O . ASP A 1 69 ? 41.23987 39.40960 62.94997 1.000 40.67627 69 ASP A O 1
ATOM 973 N N . GLY A 1 70 ? 42.18952 39.59477 60.93403 1.000 45.00409 70 GLY A N 1
ATOM 974 C CA . GLY A 1 70 ? 40.96126 39.18321 60.31117 1.000 44.57267 70 GLY A CA 1
ATOM 975 C C . GLY A 1 70 ? 40.63942 37.71993 60.51056 1.000 36.35757 70 GLY A C 1
ATOM 976 O O . GLY A 1 70 ? 41.46686 36.90742 60.87332 1.000 41.02292 70 GLY A O 1
ATOM 980 N N . LEU A 1 71 ? 39.40719 37.38411 60.21235 1.000 37.38281 71 LEU A N 1
ATOM 981 C CA . LEU A 1 71 ? 38.99323 35.99777 60.18604 1.000 38.40401 71 LEU A CA 1
ATOM 982 C C . LEU A 1 71 ? 39.49725 35.29147 58.94595 1.000 43.21175 71 LEU A C 1
ATOM 983 O O . LEU A 1 71 ? 39.52840 35.88818 57.86971 1.000 33.04037 71 LEU A O 1
ATOM 999 N N . ASP A 1 72 ? 39.86536 34.03172 59.08661 1.000 43.36138 72 ASP A N 1
ATOM 1000 C CA . ASP A 1 72 ? 40.06928 33.21157 57.90937 1.000 40.84036 72 ASP A CA 1
ATOM 1001 C C . ASP A 1 72 ? 38.81407 33.30455 57.04324 1.000 37.67118 72 ASP A C 1
ATOM 1002 O O . ASP A 1 72 ? 37.69518 33.34525 57.59618 1.000 31.64558 72 ASP A O 1
ATOM 1011 N N . PRO A 1 73 ? 38.93823 33.36614 55.69757 1.000 33.47728 73 PRO A N 1
ATOM 1012 C CA . PRO A 1 73 ? 37.72527 33.55895 54.88936 1.000 29.55996 73 PRO A CA 1
ATOM 1013 C C . PRO A 1 73 ? 36.67425 32.47647 55.06846 1.000 30.21229 73 PRO A C 1
ATOM 1014 O O . PRO A 1 73 ? 35.48732 32.77257 55.06413 1.000 28.24611 73 PRO A O 1
ATOM 1025 N N . VAL A 1 74 ? 37.06826 31.22182 55.18032 1.000 29.61168 74 VAL A N 1
ATOM 1026 C CA . VAL A 1 74 ? 36.07899 30.18637 55.39517 1.000 30.13588 74 VAL A CA 1
ATOM 1027 C C . VAL A 1 74 ? 35.29845 30.45404 56.68649 1.000 34.22589 74 VAL A C 1
ATOM 1028 O O . VAL A 1 74 ? 34.07802 30.29321 56.73322 1.000 31.20128 74 VAL A O 1
ATOM 1041 N N . ASP A 1 75 ? 35.98952 30.85351 57.75657 1.000 35.76150 75 ASP A N 1
ATOM 1042 C CA . ASP A 1 75 ? 35.27547 31.11051 59.01322 1.000 33.88777 75 ASP A CA 1
ATOM 1043 C C . ASP A 1 75 ? 34.31868 32.28985 58.87980 1.000 37.60901 75 ASP A C 1
ATOM 1044 O O . ASP A 1 75 ? 33.18556 32.24709 59.35835 1.000 33.52239 75 ASP A O 1
ATOM 1053 N N . ALA A 1 76 ? 34.73136 33.33521 58.15809 1.000 36.17033 76 ALA A N 1
ATOM 1054 C CA . ALA A 1 76 ? 33.82386 34.44862 57.92466 1.000 37.00495 76 ALA A CA 1
ATOM 1055 C C . ALA A 1 76 ? 32.56276 33.98667 57.21397 1.000 33.39220 76 ALA A C 1
ATOM 1056 O O . ALA A 1 76 ? 31.46374 34.40371 57.55982 1.000 33.67610 76 ALA A O 1
ATOM 1063 N N . MET A 1 77 ? 32.70992 33.21999 56.10669 1.000 34.43910 77 MET A N 1
ATOM 1064 C CA . MET A 1 77 ? 31.50893 32.83944 55.35997 1.000 28.23137 77 MET A CA 1
ATOM 1065 C C . MET A 1 77 ? 30.66709 31.82345 56.13328 1.000 29.64267 77 MET A C 1
ATOM 1066 O O . MET A 1 77 ? 29.43920 31.79570 55.99861 1.000 30.78479 77 MET A O 1
ATOM 1080 N N . VAL A 1 78 ? 31.29778 30.94521 56.91287 1.000 31.44127 78 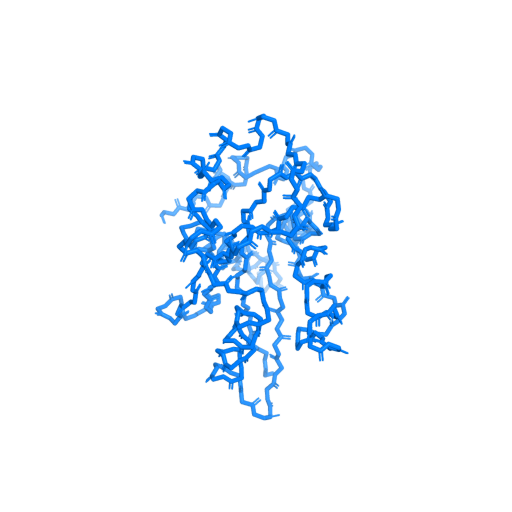VAL A N 1
ATOM 1081 C CA . VAL A 1 78 ? 30.49779 30.08569 57.79907 1.000 39.22440 78 VAL A CA 1
ATOM 1082 C C . VAL A 1 78 ? 29.68711 30.93975 58.77615 1.000 34.69071 78 VAL A C 1
ATOM 1083 O O . VAL A 1 78 ? 28.48066 30.75255 58.94338 1.000 38.12316 78 VAL A O 1
ATOM 1096 N N . GLN A 1 79 ? 30.33111 31.89673 59.42273 1.000 42.46705 79 GLN A N 1
ATOM 1097 C CA . GLN A 1 79 ? 29.59951 32.71712 60.38188 1.000 40.57851 79 GLN A CA 1
ATOM 1098 C C . GLN A 1 79 ? 28.49144 33.50773 59.68950 1.000 40.53998 79 GLN A C 1
ATOM 1099 O O . GLN A 1 79 ? 27.37331 33.58609 60.19512 1.000 39.86643 79 GLN A O 1
ATOM 1113 N N . PHE A 1 80 ? 28.76471 34.06553 58.50021 1.000 34.44629 80 PHE A N 1
ATOM 1114 C CA . PHE A 1 80 ? 27.72700 34.80588 57.76941 1.000 35.46477 80 PHE A CA 1
ATOM 1115 C C . PHE A 1 80 ? 26.53351 33.91592 57.47085 1.000 31.74042 80 PHE A C 1
ATOM 1116 O O . PHE A 1 80 ? 25.36822 34.34149 57.60332 1.000 32.38881 80 PHE A O 1
ATOM 1133 N N . LYS A 1 81 ? 26.80697 32.67882 57.04969 1.000 34.84236 81 LYS A N 1
ATOM 1134 C CA . LYS A 1 81 ? 25.73704 31.73977 56.76535 1.000 37.48699 81 LYS A CA 1
ATOM 1135 C C . LYS A 1 81 ? 24.93448 31.46073 58.02683 1.000 37.63395 81 LYS A C 1
ATOM 1136 O O . LYS A 1 81 ? 23.70871 31.50271 58.00693 1.000 37.84467 81 LYS A O 1
ATOM 1155 N N . GLU A 1 82 ? 25.62672 31.10361 59.10881 1.000 38.34565 82 GLU A N 1
ATOM 1156 C CA . GLU A 1 82 ? 24.93873 30.88953 60.38569 1.000 43.43381 82 GLU A CA 1
ATOM 1157 C C . GLU A 1 82 ? 24.03724 32.06643 60.70686 1.000 39.11924 82 GLU A C 1
ATOM 1158 O O . GLU A 1 82 ? 22.90415 31.89531 61.18480 1.000 44.44478 82 GLU A O 1
ATOM 1170 N N . TRP A 1 83 ? 24.55669 33.28424 60.54158 1.000 37.37477 83 TRP A N 1
ATOM 1171 C CA . TRP A 1 83 ? 23.75731 34.46135 60.87744 1.000 41.26558 83 TRP A CA 1
ATOM 1172 C C . TRP A 1 83 ? 22.52426 34.51771 59.99210 1.000 37.61511 83 TRP A C 1
ATOM 1173 O O . TRP A 1 83 ? 21.38753 34.66181 60.45970 1.000 39.23376 83 TRP A O 1
ATOM 1194 N N . ILE A 1 84 ? 22.72764 34.30974 58.68560 1.000 36.43571 84 ILE A N 1
ATOM 1195 C CA . ILE A 1 84 ? 21.62142 34.39345 57.76283 1.000 35.16784 84 ILE A CA 1
ATOM 1196 C C . ILE A 1 84 ? 20.54195 33.40945 58.16403 1.000 36.87597 84 ILE A C 1
ATOM 1197 O O . ILE A 1 84 ? 19.34550 33.70368 58.10940 1.000 38.53343 84 ILE A O 1
ATOM 1213 N N . ASN A 1 85 ? 20.95671 32.18745 58.46475 1.000 37.30342 85 ASN A N 1
ATOM 1214 C CA . ASN A 1 85 ? 20.00253 31.16850 58.86193 1.000 41.58754 85 ASN A CA 1
ATOM 1215 C C . ASN A 1 85 ? 19.40194 31.49261 60.22596 1.000 46.31418 85 ASN A C 1
ATOM 1216 O O . ASN A 1 85 ? 18.29730 31.04440 60.53156 1.000 45.14893 85 ASN A O 1
ATOM 1227 N N . SER A 1 86 ? 20.11025 32.27691 61.03661 1.000 41.94966 86 SER A N 1
ATOM 1228 C CA . SER A 1 86 ? 19.56710 32.67217 62.33057 1.000 44.49739 86 SER A CA 1
ATOM 1229 C C . SER A 1 86 ? 18.44241 33.68450 62.16717 1.000 45.84118 86 SER A C 1
ATOM 1230 O O . SER A 1 86 ? 17.52025 33.71159 62.98457 1.000 47.53872 86 SER A O 1
ATOM 1238 N N . VAL A 1 87 ? 18.48115 34.51230 61.11034 1.000 43.12080 87 VAL A N 1
ATOM 1239 C CA . VAL A 1 87 ? 17.44899 35.52855 60.94123 1.000 47.06835 87 VAL A CA 1
ATOM 1240 C C . VAL A 1 87 ? 16.39409 35.14783 59.91605 1.000 43.55003 87 VAL A C 1
ATOM 1241 O O . VAL A 1 87 ? 15.44931 35.90860 59.70927 1.000 44.37093 87 VAL A O 1
ATOM 1254 N N . VAL A 1 88 ? 16.48613 33.97105 59.31808 1.000 42.77205 88 VAL A N 1
ATOM 1255 C CA . VAL A 1 88 ? 15.55238 33.54784 58.27856 1.000 52.11291 88 VAL A CA 1
ATOM 1256 C C . VAL A 1 88 ? 15.01565 32.16977 58.64824 1.000 56.01286 88 VAL A C 1
ATOM 1257 O O . VAL A 1 88 ? 15.78984 31.23724 58.90446 1.000 51.44216 88 VAL A O 1
ATOM 1270 N N . LYS A 1 89 ? 13.69537 32.04769 58.67921 1.000 58.67922 89 LYS A N 1
ATOM 1271 C CA . LYS A 1 89 ? 13.05489 30.80538 59.06495 1.000 65.65029 89 LYS A CA 1
ATOM 1272 C C . LYS A 1 89 ? 13.02489 29.82064 57.90065 1.000 68.48392 89 LYS A C 1
ATOM 1273 O O . LYS A 1 89 ? 13.13873 30.19975 56.73443 1.000 70.72040 89 LYS A O 1
ATOM 1292 N N . GLU A 1 90 ? 12.83777 28.53659 58.23205 1.000 76.69508 90 GLU A N 1
ATOM 1293 C CA . GLU A 1 90 ? 12.82128 27.50040 57.20089 1.000 83.40783 90 GLU A CA 1
ATOM 1294 C C . GLU A 1 90 ? 11.72335 27.75151 56.17644 1.000 78.33641 90 GLU A C 1
ATOM 1295 O O . GLU A 1 90 ? 11.89755 27.45647 54.98944 1.000 79.80448 90 GLU A O 1
ATOM 1307 N N . ASP A 1 91 ? 10.59605 28.30017 56.61585 1.000 77.18352 91 ASP A N 1
ATOM 1308 C CA . ASP A 1 91 ? 9.48363 28.66573 55.75720 1.000 74.69574 91 ASP A CA 1
ATOM 1309 C C . ASP A 1 91 ? 9.61715 30.06179 55.16785 1.000 73.30860 91 ASP A C 1
ATOM 1310 O O . ASP A 1 91 ? 8.63965 30.59328 54.62893 1.000 68.26378 91 ASP A O 1
ATOM 1319 N N . GLU A 1 92 ? 10.78347 30.67902 55.29626 1.000 59.74682 92 GLU A N 1
ATOM 1320 C CA . GLU A 1 92 ? 11.01064 32.02398 54.81449 1.000 55.32014 92 GLU A CA 1
ATOM 1321 C C . GLU A 1 92 ? 12.12637 31.99142 53.78261 1.000 49.18472 92 GLU A C 1
ATOM 1322 O O . GLU A 1 92 ? 12.85363 31.00659 53.63058 1.000 53.74938 92 GLU A O 1
ATOM 1334 N N . THR A 1 93 ? 12.27737 33.10448 53.09828 1.000 53.79189 93 THR A N 1
ATOM 1335 C CA . THR A 1 93 ? 13.24066 33.25936 52.02066 1.000 48.44920 93 THR A CA 1
ATOM 1336 C C . THR A 1 93 ? 14.04275 34.51170 52.28128 1.000 39.13893 93 THR A C 1
ATOM 1337 O O . THR A 1 93 ? 13.51030 35.50727 52.76173 1.000 43.40985 93 THR A O 1
ATOM 1348 N N . VAL A 1 94 ? 15.31778 34.45999 51.96531 1.000 38.06221 94 VAL A N 1
ATOM 1349 C CA . VAL A 1 94 ? 16.19600 35.59691 52.12597 1.000 38.12244 94 VAL A CA 1
ATOM 1350 C C . VAL A 1 94 ? 16.35041 36.30144 50.79394 1.000 38.83745 94 VAL A C 1
ATOM 1351 O O . VAL A 1 94 ? 16.39020 35.67751 49.71797 1.000 35.80947 94 VAL A O 1
ATOM 1364 N N . VAL A 1 95 ? 16.45570 37.62285 50.86948 1.000 37.11487 95 VAL A N 1
ATOM 1365 C CA . VAL A 1 95 ? 16.70363 38.47713 49.71194 1.000 36.89636 95 VAL A CA 1
ATOM 1366 C C . VAL A 1 95 ? 17.89824 39.37332 50.01977 1.000 31.02194 95 VAL A C 1
ATOM 1367 O O . VAL A 1 95 ? 17.83152 40.23298 50.90371 1.000 33.97705 95 VAL A O 1
ATOM 1380 N N . PHE A 1 96 ? 18.99294 39.18152 49.27404 1.000 29.80012 96 PHE A N 1
ATOM 1381 C CA . PHE A 1 96 ? 20.13830 40.07741 49.36105 1.000 30.50072 96 PHE A CA 1
ATOM 1382 C C . PHE A 1 96 ? 19.76313 41.45787 48.86883 1.000 34.76520 96 PHE A C 1
ATOM 1383 O O . PHE A 1 96 ? 19.25906 41.59861 47.75343 1.000 32.57248 96 PHE A O 1
ATOM 1400 N N . VAL A 1 97 ? 20.05209 42.48886 49.67219 1.000 30.45239 97 VAL A N 1
ATOM 1401 C CA . VAL A 1 97 ? 19.79744 43.86618 49.28394 1.000 32.74521 97 VAL A CA 1
ATOM 1402 C C . VAL A 1 97 ? 21.09863 44.64175 49.36256 1.000 33.34610 97 VAL A C 1
ATOM 1403 O O . VAL A 1 97 ? 21.79534 44.56659 50.37303 1.000 31.57823 97 VAL A O 1
ATOM 1416 N N . GLY A 1 98 ? 21.44458 45.35697 48.28233 1.000 32.29174 98 GLY A N 1
ATOM 1417 C CA . GLY A 1 98 ? 22.60802 46.21993 48.29825 1.000 33.05820 98 GLY A CA 1
ATOM 1418 C C . GLY A 1 98 ? 22.39826 47.49678 47.49589 1.000 37.21213 98 GLY A C 1
ATOM 1419 O O . GLY A 1 98 ? 21.46994 47.62134 46.71636 1.000 34.67765 98 GLY A O 1
ATOM 1423 N N . PHE A 1 99 ? 23.29118 48.45785 47.72636 1.000 36.62882 99 PHE A N 1
ATOM 1424 C CA . PHE A 1 99 ? 23.35930 49.68598 46.94065 1.000 36.24232 99 PHE A CA 1
ATOM 1425 C C . PHE A 1 99 ? 24.55264 49.58521 46.00634 1.000 31.56797 99 PHE A C 1
ATOM 1426 O O . PHE A 1 99 ? 25.68945 49.40632 46.45767 1.000 39.21553 99 PHE A O 1
ATOM 1443 N N . ASN A 1 100 ? 24.30970 49.72484 44.71623 1.000 30.85174 100 ASN A N 1
ATOM 1444 C CA . ASN A 1 100 ? 25.22364 49.16130 43.70823 1.000 33.23526 100 ASN A CA 1
ATOM 1445 C C . ASN A 1 100 ? 25.48540 47.70022 44.04654 1.000 31.35693 100 ASN A C 1
ATOM 1446 O O . ASN A 1 100 ? 26.61599 47.25528 44.23111 1.000 33.41397 100 ASN A O 1
ATOM 1457 N N . ALA A 1 101 ? 24.38126 46.95591 44.16331 1.000 31.33217 101 ALA A N 1
ATOM 1458 C CA . ALA A 1 101 ? 24.42279 45.59931 44.69182 1.000 28.77189 101 ALA A CA 1
ATOM 1459 C C . ALA A 1 101 ? 25.37047 44.69258 43.94217 1.000 33.18402 101 ALA A C 1
ATOM 1460 O O . ALA A 1 101 ? 25.95909 43.80626 44.55871 1.000 33.98443 101 ALA A O 1
ATOM 1467 N N . SER A 1 102 ? 25.54927 44.91546 42.62344 1.000 32.99174 102 SER A N 1
ATOM 1468 C CA . SER A 1 102 ? 26.34224 43.99598 41.80650 1.000 32.75011 102 SER A CA 1
ATOM 1469 C C . SER A 1 102 ? 27.80580 43.96412 42.23255 1.000 32.71635 102 SER A C 1
ATOM 1470 O O . SER A 1 102 ? 28.46619 42.92830 42.10310 1.000 31.01290 102 SER A O 1
ATOM 1478 N N . PHE A 1 103 ? 28.32365 45.07287 42.77281 1.000 29.81752 103 PHE A N 1
ATOM 1479 C CA . PHE A 1 103 ? 29.68796 45.06592 43.29358 1.000 28.11227 103 PHE A CA 1
ATOM 1480 C C . PHE A 1 103 ? 29.78532 44.13073 44.48698 1.000 24.25763 103 PHE A C 1
ATOM 1481 O O . PHE A 1 103 ? 30.51868 43.15379 44.45938 1.000 21.49126 103 PHE A O 1
ATOM 1498 N N . ASP A 1 104 ? 28.98656 44.39420 45.54456 1.000 28.23512 104 ASP A N 1
ATOM 1499 C CA . ASP A 1 104 ? 29.05027 43.57105 46.74823 1.000 25.42717 104 ASP A CA 1
ATOM 1500 C C . ASP A 1 104 ? 28.69048 42.12074 46.48820 1.000 23.71113 104 ASP A C 1
ATOM 1501 O O . ASP A 1 104 ? 29.33479 41.20320 47.01748 1.000 21.19739 104 ASP A O 1
ATOM 1510 N N . TRP A 1 105 ? 27.65585 41.88881 45.67830 1.000 27.49723 105 TRP A N 1
ATOM 1511 C CA . TRP A 1 105 ? 27.29674 40.52977 45.32590 1.000 28.38509 105 TRP A CA 1
ATOM 1512 C C . TRP A 1 105 ? 28.44934 39.79409 44.65825 1.000 23.99552 105 TRP A C 1
ATOM 1513 O O . TRP A 1 105 ? 28.62717 38.59575 44.89022 1.000 20.11255 105 TRP A O 1
ATOM 1534 N N . SER A 1 106 ? 29.24134 40.47687 43.81146 1.000 23.88904 106 SER A N 1
ATOM 1535 C CA . SER A 1 106 ? 30.26805 39.72569 43.07895 1.000 26.58411 106 SER A CA 1
ATOM 1536 C C . SER A 1 106 ? 31.27816 39.14858 44.05231 1.000 20.01235 106 SER A C 1
ATOM 1537 O O . SER A 1 106 ? 31.81706 38.04731 43.84511 1.000 19.30410 106 SER A O 1
ATOM 1545 N N . PHE A 1 107 ? 31.51295 39.87373 45.16207 1.000 21.49683 107 PHE A N 1
ATOM 1546 C CA . PHE A 1 107 ? 32.43887 39.39474 46.19408 1.000 20.57159 107 PHE A CA 1
ATOM 1547 C C . PHE A 1 107 ? 31.78331 38.35513 47.11215 1.000 23.39305 107 PHE A C 1
ATOM 1548 O O . PHE A 1 107 ? 32.36851 37.28799 47.35907 1.000 21.29472 107 PHE A O 1
ATOM 1565 N N . ILE A 1 108 ? 30.56377 38.62776 47.56613 1.000 25.25810 108 ILE A N 1
ATOM 1566 C CA . ILE A 1 108 ? 29.83711 37.65713 48.37770 1.000 23.79337 108 ILE A CA 1
ATOM 1567 C C . ILE A 1 108 ? 29.61828 36.36049 47.61634 1.000 26.17751 108 ILE A C 1
ATOM 1568 O O . ILE A 1 108 ? 29.89293 35.27834 48.13034 1.000 22.05519 108 ILE A O 1
ATOM 1584 N N . ASN A 1 109 ? 29.23824 36.43253 46.33528 1.000 24.23540 109 ASN A N 1
ATOM 1585 C CA . ASN A 1 109 ? 29.02932 35.18325 45.60513 1.000 20.75562 109 ASN A CA 1
ATOM 1586 C C . ASN A 1 109 ? 30.32676 34.41189 45.44719 1.000 23.42918 109 ASN A C 1
ATOM 1587 O O . ASN A 1 109 ? 30.37770 33.19429 45.65078 1.000 25.03826 109 ASN A O 1
ATOM 1598 N N . TYR A 1 110 ? 31.39218 35.10138 45.06026 1.000 19.92339 110 TYR A N 1
ATOM 1599 C CA . TYR A 1 110 ? 32.66961 34.44405 44.85048 1.000 20.00975 110 TYR A CA 1
ATOM 1600 C C . TYR A 1 110 ? 33.09106 33.70059 46.10115 1.000 22.37342 110 TYR A C 1
ATOM 1601 O O . TYR A 1 110 ? 33.45106 32.52172 46.04724 1.000 21.68600 110 TYR A O 1
ATOM 1619 N N . TYR A 1 111 ? 33.02398 34.39647 47.26272 1.000 22.21177 111 TYR A N 1
ATOM 1620 C CA . TYR A 1 111 ? 33.53720 33.84062 48.50319 1.000 22.22795 111 TYR A CA 1
ATOM 1621 C C . TYR A 1 111 ? 32.67797 32.68834 48.97765 1.000 22.60497 111 TYR A C 1
ATOM 1622 O O . TYR A 1 111 ? 33.20372 31.66071 49.35740 1.000 24.82086 111 TYR A O 1
ATOM 1640 N N . PHE A 1 112 ? 31.34550 32.82976 48.91935 1.000 22.49644 112 PHE A N 1
ATOM 1641 C CA . PHE A 1 112 ? 30.47952 31.70371 49.26831 1.000 25.63536 112 PHE A CA 1
ATOM 1642 C C . PHE A 1 112 ? 30.76437 30.47279 48.41268 1.000 29.83619 112 PHE A C 1
ATOM 1643 O O . PHE A 1 112 ? 30.85623 29.34945 48.92599 1.000 26.75186 112 PHE A O 1
ATOM 1660 N N . HIS A 1 113 ? 30.89011 3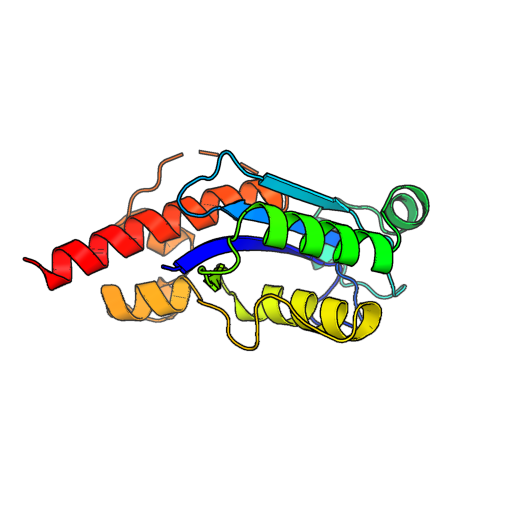0.64209 47.09347 1.000 26.70895 113 HIS A N 1
ATOM 1661 C CA . HIS A 1 113 ? 31.11070 29.43304 46.31166 1.000 23.58590 113 HIS A CA 1
ATOM 1662 C C . HIS A 1 113 ? 32.51474 28.91146 46.47689 1.000 22.97312 113 HIS A C 1
ATOM 1663 O O . HIS A 1 113 ? 32.71770 27.68727 46.45367 1.000 23.76636 113 HIS A O 1
ATOM 1677 N N . VAL A 1 114 ? 33.50594 29.80709 46.62616 1.000 22.67554 114 VAL A N 1
ATOM 1678 C CA . VAL A 1 114 ? 34.86353 29.30956 46.79781 1.000 26.33010 114 VAL A CA 1
ATOM 1679 C C . VAL A 1 114 ? 34.97221 28.51126 48.07078 1.000 28.09091 114 VAL A C 1
ATOM 1680 O O . VAL A 1 114 ? 35.57071 27.43252 48.08797 1.000 27.76903 114 VAL A O 1
ATOM 1693 N N . TYR A 1 115 ? 34.42443 29.04661 49.16605 1.000 25.31618 115 TYR A N 1
ATOM 1694 C CA . TYR A 1 115 ? 34.72083 28.52041 50.50729 1.000 27.86796 115 TYR A CA 1
ATOM 1695 C C . TYR A 1 115 ? 33.67933 27.55981 51.02546 1.000 27.48759 115 TYR A C 1
ATOM 1696 O O . TYR A 1 115 ? 34.05785 26.59472 51.69987 1.000 40.07283 115 TYR A O 1
ATOM 1714 N N . LEU A 1 116 ? 32.40234 27.76209 50.70572 1.000 29.59601 116 LEU A N 1
ATOM 1715 C CA . LEU A 1 116 ? 31.33220 26.89029 51.13666 1.000 29.94868 116 LEU A CA 1
ATOM 1716 C C . LEU A 1 116 ? 30.68613 26.06824 50.03027 1.000 33.65057 116 LEU A C 1
ATOM 1717 O O . LEU A 1 116 ? 29.99845 25.09876 50.33353 1.000 33.31636 116 LEU A O 1
ATOM 1733 N N . GLY A 1 117 ? 30.86999 26.44246 48.76204 1.000 35.65261 117 GLY A N 1
ATOM 1734 C CA . GLY A 1 117 ? 30.27677 25.70773 47.66655 1.000 32.51374 117 GLY A CA 1
ATOM 1735 C C . GLY A 1 117 ? 28.84084 26.06426 47.38582 1.000 31.21251 117 GLY A C 1
ATOM 1736 O O . GLY A 1 117 ? 28.23579 25.46267 46.49561 1.000 31.76520 117 GLY A O 1
ATOM 1740 N N . ASP A 1 118 ? 28.26469 27.01522 48.11604 1.000 31.15076 118 ASP A N 1
ATOM 1741 C CA . ASP A 1 118 ? 26.91343 27.46817 47.86675 1.000 30.46845 118 ASP A CA 1
ATOM 1742 C C . ASP A 1 118 ? 26.74073 28.86471 48.45937 1.000 36.69871 118 ASP A C 1
ATOM 1743 O O . ASP A 1 118 ? 27.44812 29.23916 49.39161 1.000 30.11262 118 ASP A O 1
ATOM 1752 N N . ASN A 1 119 ? 25.81131 29.62761 47.88768 1.000 33.60137 119 ASN A N 1
ATOM 1753 C CA . ASN A 1 119 ? 25.47695 30.97289 48.35054 1.000 31.13370 119 ASN A CA 1
ATOM 1754 C C . ASN A 1 119 ? 24.08064 30.94752 48.93304 1.000 32.87698 119 ASN A C 1
ATOM 1755 O O . ASN A 1 119 ? 23.11891 30.81028 48.17484 1.000 30.14030 119 ASN A O 1
ATOM 1766 N N . PRO A 1 120 ? 23.90045 31.11753 50.24613 1.000 29.77734 120 PRO A N 1
ATOM 1767 C CA . PRO A 1 120 ? 22.53957 31.05994 50.78621 1.000 27.67846 120 PRO A CA 1
ATOM 1768 C C . PRO A 1 120 ? 21.63852 32.14912 50.28470 1.000 31.41048 120 PRO A C 1
ATOM 1769 O O . PRO A 1 120 ? 20.41904 32.01508 50.40156 1.000 32.59176 120 PRO A O 1
ATOM 1780 N N . PHE A 1 121 ? 22.17700 33.23167 49.74377 1.000 29.85989 121 PHE A N 1
ATOM 1781 C CA . PHE A 1 121 ? 21.30581 34.22818 49.16058 1.000 29.25782 121 PHE A CA 1
ATOM 1782 C C . PHE A 1 121 ? 20.69964 33.77018 47.85448 1.000 30.87198 121 PHE A C 1
ATOM 1783 O O . PHE A 1 121 ? 19.83400 34.46024 47.31154 1.000 36.64023 121 PHE A O 1
ATOM 1800 N N . GLY A 1 122 ? 21.15931 32.65246 47.32898 1.000 31.65447 122 GLY A N 1
ATOM 1801 C CA . GLY A 1 122 ? 20.70615 32.26040 46.00638 1.000 36.76992 122 GLY A CA 1
ATOM 1802 C C . GLY A 1 122 ? 21.54883 32.84523 44.89949 1.000 35.67725 122 GLY A C 1
ATOM 1803 O O . GLY A 1 122 ? 22.77306 32.88111 45.01482 1.000 34.74482 122 GLY A O 1
ATOM 1807 N N . ILE A 1 123 ? 20.90356 33.31592 43.83548 1.000 35.44716 123 ILE A N 1
ATOM 1808 C CA . ILE A 1 123 ? 21.60842 33.70779 42.61456 1.000 34.14631 123 ILE A CA 1
ATOM 1809 C C . ILE A 1 123 ? 21.33820 35.14621 42.20319 1.000 35.23457 123 ILE A C 1
ATOM 1810 O O . ILE A 1 123 ? 21.95805 35.61296 41.22788 1.000 34.66373 123 ILE A O 1
ATOM 1826 N N . ALA A 1 124 ? 20.44645 35.84735 42.88044 1.000 32.63518 124 ALA A N 1
ATOM 1827 C CA . ALA A 1 124 ? 20.01609 37.17333 42.49613 1.000 40.25456 124 ALA A CA 1
ATOM 1828 C C . ALA A 1 124 ? 20.16621 38.12698 43.67702 1.000 35.60998 124 ALA A C 1
ATOM 1829 O O . ALA A 1 124 ? 20.01028 37.73409 44.82732 1.000 42.04115 124 ALA A O 1
ATOM 1836 N N . ALA A 1 125 ? 20.42008 39.38676 43.36907 1.000 38.17650 125 ALA A N 1
ATOM 1837 C CA . ALA A 1 125 ? 20.50962 40.45046 44.34900 1.000 39.06970 125 ALA A CA 1
ATOM 1838 C C . ALA A 1 125 ? 19.54915 41.57037 43.99699 1.000 39.78492 125 ALA A C 1
ATOM 1839 O O . ALA A 1 125 ? 19.37104 41.88542 42.82696 1.000 37.61459 125 ALA A O 1
ATOM 1846 N N . LEU A 1 126 ? 18.94780 42.18218 45.02056 1.000 39.83895 126 LEU A N 1
ATOM 1847 C CA . LEU A 1 126 ? 18.10854 43.35902 44.84345 1.000 39.05856 126 LEU A CA 1
ATOM 1848 C C . LEU A 1 126 ? 18.97716 44.60082 44.91208 1.000 34.48208 126 LEU A C 1
ATOM 1849 O O . LEU A 1 126 ? 19.65227 44.82359 45.91419 1.000 38.50469 126 LEU A O 1
ATOM 1865 N N . ASP A 1 127 ? 18.93926 45.42145 43.87616 1.000 31.14562 127 ASP A N 1
ATOM 1866 C CA . ASP A 1 127 ? 19.75569 46.61810 43.82931 1.000 31.53927 127 ASP A CA 1
ATOM 1867 C C . ASP A 1 127 ? 18.92428 47.87859 44.02727 1.000 39.84650 127 ASP A C 1
ATOM 1868 O O . ASP A 1 127 ? 18.06207 48.18372 43.19443 1.000 33.94610 127 ASP A O 1
ATOM 1877 N N . ILE A 1 128 ? 19.29048 48.66404 45.05220 1.000 37.05893 128 ILE A N 1
ATOM 1878 C CA . ILE A 1 128 ? 18.52040 49.83860 45.46501 1.000 41.24805 128 ILE A CA 1
ATOM 1879 C C . ILE A 1 128 ? 18.54677 50.92397 44.39030 1.000 38.12917 128 ILE A C 1
ATOM 1880 O O . ILE A 1 128 ? 17.52812 51.58750 44.14632 1.000 40.63936 128 ILE A O 1
ATOM 1896 N N . LYS A 1 129 ? 19.69700 51.16194 43.75567 1.000 32.48139 129 LYS A N 1
ATOM 1897 C CA . LYS A 1 129 ? 19.69437 52.15375 42.68326 1.000 39.69629 129 LYS A CA 1
ATOM 1898 C C . LYS A 1 129 ? 18.70321 51.76948 41.57914 1.000 34.99856 129 LYS A C 1
ATOM 1899 O O . LYS A 1 129 ? 18.04285 52.63187 40.97726 1.000 40.05473 129 LYS A O 1
ATOM 1918 N N . SER A 1 130 ? 18.65171 50.47941 41.25157 1.000 40.83281 130 SER A N 1
ATOM 1919 C CA . SER A 1 130 ? 17.76478 50.00874 40.19938 1.000 33.06743 130 SER A CA 1
ATOM 1920 C C . SER A 1 130 ? 16.31291 50.12553 40.63044 1.000 39.71416 130 SER A C 1
ATOM 1921 O O . SER A 1 130 ? 15.45037 50.49689 39.82931 1.000 38.97118 130 SER A O 1
ATOM 1929 N N . MET A 1 131 ? 16.03017 49.79231 41.88916 1.000 40.84194 131 MET A N 1
ATOM 1930 C CA . MET A 1 131 ? 14.69570 49.99079 42.43906 1.000 46.26297 131 MET A CA 1
ATOM 1931 C C . MET A 1 131 ? 14.26322 51.44332 42.31652 1.000 44.61276 131 MET A C 1
ATOM 1932 O O . MET A 1 131 ? 13.14075 51.74016 41.89385 1.000 45.88284 131 MET A O 1
ATOM 1946 N N . TYR A 1 132 ? 15.12883 52.36356 42.73482 1.000 43.41821 132 TYR A N 1
ATOM 1947 C CA . TYR A 1 132 ? 14.79757 53.78374 42.67488 1.000 45.99803 132 TYR A CA 1
ATOM 1948 C C . TYR A 1 132 ? 14.65572 54.23990 41.23233 1.000 45.79553 132 TYR A C 1
ATOM 1949 O O . TYR A 1 132 ? 13.81269 55.08481 40.92595 1.000 45.88446 132 TYR A O 1
ATOM 1967 N N . PHE A 1 133 ? 15.45610 53.68041 40.32702 1.000 42.96689 133 PHE A N 1
ATOM 1968 C CA . PHE A 1 133 ? 15.33191 54.05816 38.92565 1.000 41.06332 133 PHE A CA 1
ATOM 1969 C C . PHE A 1 133 ? 13.92195 53.78882 38.42960 1.000 42.46790 133 PHE A C 1
ATOM 1970 O O . PHE A 1 133 ? 13.35841 54.57754 37.66473 1.000 51.30053 133 PHE A O 1
ATOM 1987 N N . GLY A 1 134 ? 13.32449 52.67894 38.87971 1.000 41.93944 134 GLY A N 1
ATOM 1988 C CA . GLY A 1 134 ? 11.95171 52.35412 38.52657 1.000 49.06132 134 GLY A CA 1
ATOM 1989 C C . GLY A 1 134 ? 10.87617 53.10886 39.28680 1.000 50.35213 134 GLY A C 1
ATOM 1990 O O . GLY A 1 134 ? 9.84007 53.44824 38.70456 1.000 50.37932 134 GLY A O 1
ATOM 1994 N N . VAL A 1 135 ? 11.09846 53.36092 40.57892 1.000 50.93476 135 VAL A N 1
ATOM 1995 C CA . VAL A 1 135 ? 10.11823 54.11014 41.36779 1.000 49.67884 135 VAL A CA 1
ATOM 1996 C C . VAL A 1 135 ? 10.00036 55.52884 40.84147 1.000 52.20764 135 VAL A C 1
ATOM 1997 O O 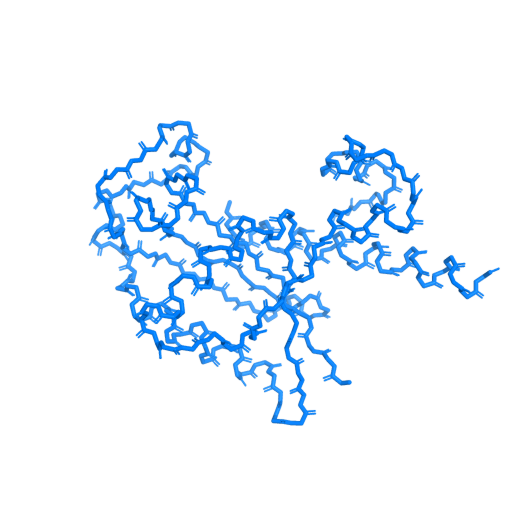. VAL A 1 135 ? 8.89974 56.05512 40.65153 1.000 60.04414 135 VAL A O 1
ATOM 2010 N N . SER A 1 136 ? 11.13546 56.16447 40.58724 1.000 53.66233 136 SER A N 1
ATOM 2011 C CA . SER A 1 136 ? 11.16368 57.57198 40.24338 1.000 56.41437 136 SER A CA 1
ATOM 2012 C C . SER A 1 136 ? 11.35911 57.82780 38.76399 1.000 60.38745 136 SER A C 1
ATOM 2013 O O . SER A 1 136 ? 11.19922 58.96972 38.32197 1.000 62.36492 136 SER A O 1
ATOM 2021 N N . HIS A 1 137 ? 11.76319 56.81877 38.00115 1.000 64.50122 137 HIS A N 1
ATOM 2022 C CA . HIS A 1 137 ? 12.09530 57.00834 36.59844 1.000 61.99437 137 HIS A CA 1
ATOM 2023 C C . HIS A 1 137 ? 12.93088 58.26804 36.36910 1.000 64.22944 137 HIS A C 1
ATOM 2024 O O . HIS A 1 137 ? 12.68916 59.02305 35.42141 1.000 61.01370 137 HIS A O 1
ATOM 2038 N N . ALA A 1 138 ? 13.90560 58.51064 37.24455 1.000 74.87721 138 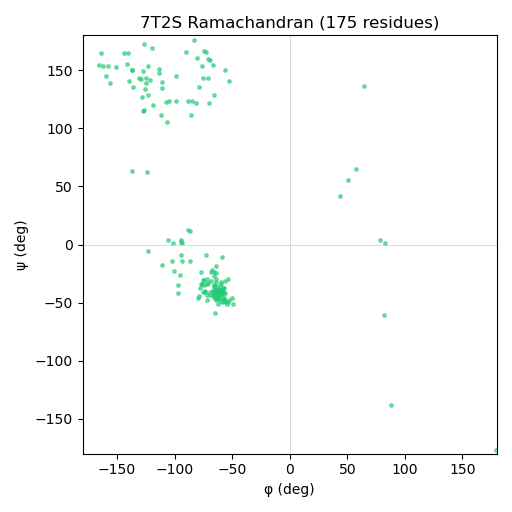ALA A N 1
ATOM 2039 C CA . ALA A 1 138 ? 14.89084 59.56037 37.01295 1.000 78.50708 138 ALA A CA 1
ATOM 2040 C C . ALA A 1 138 ? 16.00164 59.01590 36.11351 1.000 76.21003 138 ALA A C 1
ATOM 2041 O O . ALA A 1 138 ? 16.00507 57.83563 35.74419 1.000 77.32810 138 ALA A O 1
ATOM 2048 N N . SER A 1 139 ? 16.95669 59.86770 35.72854 1.000 55.53256 139 SER A N 1
ATOM 2049 C CA . SER A 1 139 ? 18.08280 59.37260 34.94399 1.000 54.03969 139 SER A CA 1
ATOM 2050 C C . SER A 1 139 ? 18.95587 58.47390 35.82272 1.000 45.05374 139 SER A C 1
ATOM 2051 O O . SER A 1 139 ? 18.86795 58.49944 37.04573 1.000 48.48373 139 SER A O 1
ATOM 2059 N N . TRP A 1 140 ? 19.75073 57.61580 35.17482 1.000 50.01933 140 TRP A N 1
ATOM 2060 C CA . TRP A 1 140 ? 20.63415 56.74741 35.94311 1.000 41.49716 140 TRP A CA 1
ATOM 2061 C C . TRP A 1 140 ? 21.62964 57.57740 36.73127 1.000 45.96702 140 TRP A C 1
ATOM 2062 O O . TRP A 1 140 ? 21.86559 57.30241 37.90461 1.000 41.69726 140 TRP A O 1
ATOM 2083 N N . ARG A 1 141 ? 22.20815 58.60910 36.10828 1.000 48.05299 141 ARG A N 1
ATOM 2084 C CA . ARG A 1 141 ? 23.14885 59.46209 36.82645 1.000 55.49153 141 ARG A CA 1
ATOM 2085 C C . ARG A 1 141 ? 22.52340 59.99887 38.10646 1.000 53.91429 141 ARG A C 1
ATOM 2086 O O . ARG A 1 141 ? 23.22261 60.25335 39.08642 1.000 53.99904 141 ARG A O 1
ATOM 2107 N N . LEU A 1 142 ? 21.21202 60.17191 38.11871 1.000 51.58194 142 LEU A N 1
ATOM 2108 C CA . LEU A 1 142 ? 20.50928 60.70959 39.27460 1.000 46.97492 142 LEU A CA 1
ATOM 2109 C C . LEU A 1 142 ? 20.08705 59.62806 40.26228 1.000 45.39646 142 LEU A C 1
ATOM 2110 O O . LEU A 1 142 ? 19.28019 59.90860 41.16224 1.000 43.97074 142 LEU A O 1
ATOM 2126 N N . THR A 1 143 ? 20.60462 58.40268 40.11708 1.000 47.24548 143 THR A N 1
ATOM 2127 C CA . THR A 1 143 ? 20.45247 57.38352 41.14636 1.000 46.76467 143 THR A CA 1
ATOM 2128 C C . THR A 1 143 ? 21.64962 57.33128 42.10007 1.000 42.03642 143 THR A C 1
ATOM 2129 O O . THR A 1 143 ? 21.69073 56.48272 42.98668 1.000 41.65094 143 THR A O 1
ATOM 2140 N N . ARG A 1 144 ? 22.61655 58.22725 41.95098 1.000 49.67506 144 ARG A N 1
ATOM 2141 C CA . ARG A 1 144 ? 23.69332 58.30960 42.93128 1.000 56.55177 144 ARG A CA 1
ATOM 2142 C C . ARG A 1 144 ? 23.11952 58.54331 44.32624 1.000 53.14898 144 ARG A C 1
ATOM 2143 O O . ARG A 1 144 ? 22.05312 59.13290 44.49275 1.000 50.36723 144 ARG A O 1
ATOM 2164 N N . SER A 1 145 ? 23.83549 58.04852 45.33631 1.000 44.33031 145 SER A N 1
ATOM 2165 C CA . SER A 1 145 ? 23.32674 58.09951 46.70088 1.000 47.14484 145 SER A CA 1
ATOM 2166 C C . SER A 1 145 ? 22.99802 59.53131 47.11786 1.000 44.67375 145 SER A C 1
ATOM 2167 O O . SER A 1 145 ? 21.96534 59.78211 47.75295 1.000 48.73393 145 SER A O 1
ATOM 2175 N N . SER A 1 146 ? 23.85314 60.48990 46.76610 1.000 45.50196 146 SER A N 1
ATOM 2176 C CA . SER A 1 146 ? 23.58891 61.86653 47.18018 1.000 50.19862 146 SER A CA 1
ATOM 2177 C C . SER A 1 146 ? 22.31922 62.41166 46.52027 1.000 56.56006 146 SER A C 1
ATOM 2178 O O . SER A 1 146 ? 21.55575 63.17153 47.13762 1.000 51.36107 146 SER A O 1
ATOM 2186 N N . GLU A 1 147 ? 22.08077 62.05457 45.25580 1.000 50.83118 147 GLU A N 1
ATOM 2187 C CA . GLU A 1 147 ? 20.88673 62.54341 44.58278 1.000 52.57344 147 GLU A CA 1
ATOM 2188 C C . GLU A 1 147 ? 19.63643 61.86151 45.12773 1.000 52.59211 147 GLU A C 1
ATOM 2189 O O . GLU A 1 147 ? 18.57049 62.48752 45.19825 1.000 51.15430 147 GLU A O 1
ATOM 2201 N N . ILE A 1 148 ? 19.74210 60.59112 45.51763 1.000 45.32128 148 ILE A N 1
ATOM 2202 C CA . ILE A 1 148 ? 18.60854 59.92313 46.15109 1.000 47.43413 148 ILE A CA 1
ATOM 2203 C C . ILE A 1 148 ? 18.27783 60.59371 47.46893 1.000 47.62752 148 ILE A C 1
ATOM 2204 O O . ILE A 1 148 ? 17.11175 60.80869 47.79499 1.000 51.81520 148 ILE A O 1
ATOM 2220 N N . ALA A 1 149 ? 19.29874 60.92210 48.24504 1.000 48.74452 149 ALA A N 1
ATOM 2221 C CA . ALA A 1 149 ? 19.07602 61.46582 49.57722 1.000 52.52805 149 ALA A CA 1
ATOM 2222 C C . ALA A 1 149 ? 18.41321 62.83452 49.52149 1.000 56.15641 149 ALA A C 1
ATOM 2223 O O . ALA A 1 149 ? 17.71418 63.21695 50.46108 1.000 54.40047 149 ALA A O 1
ATOM 2230 N N . LYS A 1 150 ? 18.60686 63.58055 48.43447 1.000 56.75769 150 LYS A N 1
ATOM 2231 C CA . LYS A 1 150 ? 17.85056 64.82147 48.28290 1.000 57.26089 150 LYS A CA 1
ATOM 2232 C C . LYS A 1 150 ? 16.35790 64.52888 48.14125 1.000 60.79503 150 LYS A C 1
ATOM 2233 O O . LYS A 1 150 ? 15.52982 65.20348 48.75908 1.000 60.24129 150 LYS A O 1
ATOM 2252 N N . VAL A 1 151 ? 15.99598 63.50682 47.35180 1.000 60.88913 151 VAL A N 1
ATOM 2253 C CA . VAL A 1 151 ? 14.58742 63.24881 47.06206 1.000 58.75234 151 VAL A CA 1
ATOM 2254 C C . VAL A 1 151 ? 13.90328 62.53826 48.22746 1.000 63.52199 151 VAL A C 1
ATOM 2255 O O . VAL A 1 151 ? 12.78015 62.89947 48.61156 1.000 61.88231 151 VAL A O 1
ATOM 2268 N N . VAL A 1 152 ? 14.54893 61.52406 48.81137 1.000 57.99485 152 VAL A N 1
ATOM 2269 C CA . VAL A 1 152 ? 13.89310 60.71715 49.83777 1.000 58.78496 152 VAL A CA 1
ATOM 2270 C C . VAL A 1 152 ? 14.17009 61.20688 51.25077 1.000 58.84820 152 VAL A C 1
ATOM 2271 O O . VAL A 1 152 ? 13.47168 60.78765 52.18446 1.000 61.39675 152 VAL A O 1
ATOM 2284 N N . LYS A 1 153 ? 15.15834 62.07541 51.44264 1.000 71.23079 153 LYS A N 1
ATOM 2285 C CA . LYS A 1 153 ? 15.42336 62.73670 52.72395 1.000 75.97402 153 LYS A CA 1
ATOM 2286 C C . LYS A 1 153 ? 15.66270 61.73049 53.85025 1.000 75.75682 153 LYS A C 1
ATOM 2287 O O . LYS A 1 153 ? 14.89769 61.68000 54.82169 1.000 75.02280 153 LYS A O 1
ATOM 2306 N N . PRO A 1 154 ? 16.73799 60.94529 53.77959 1.000 62.81031 154 PRO A N 1
ATOM 2307 C CA . PRO A 1 154 ? 17.03991 60.00080 54.86635 1.000 58.70987 154 PRO A CA 1
ATOM 2308 C C . PRO A 1 154 ? 17.51319 60.71494 56.12069 1.000 62.88783 154 PRO A C 1
ATOM 2309 O O . PRO A 1 154 ? 17.99464 61.84508 56.07427 1.000 66.50444 154 PRO A O 1
ATOM 2320 N N . GLU A 1 155 ? 17.40812 60.02564 57.25263 1.000 72.34775 155 GLU A N 1
ATOM 2321 C CA . GLU A 1 155 ? 17.96779 60.57092 58.48470 1.000 78.67176 155 GLU A CA 1
ATOM 2322 C C . GLU A 1 155 ? 18.95495 59.63458 59.15959 1.000 80.55520 155 GLU A C 1
ATOM 2323 O O . GLU A 1 155 ? 18.71931 58.43444 59.23137 1.000 87.45984 155 GLU A O 1
ATOM 2335 N N . ASP A 1 161 ? 32.81133 52.36242 57.03511 1.000 64.60209 161 ASP A N 1
ATOM 2336 C CA . ASP A 1 161 ? 32.53510 51.08882 57.69031 1.000 62.33046 161 ASP A CA 1
ATOM 2337 C C . ASP A 1 161 ? 31.43871 50.32941 56.95281 1.000 54.54850 161 ASP A C 1
ATOM 2338 O O . ASP A 1 161 ? 30.40450 50.91170 56.60970 1.000 45.44043 161 ASP A O 1
ATOM 2346 N N . ALA A 1 162 ? 31.64194 49.01814 56.77426 1.000 49.37070 162 ALA A N 1
ATOM 2347 C CA . ALA A 1 162 ? 30.67536 48.20163 56.04083 1.000 49.58497 162 ALA A CA 1
ATOM 2348 C C . ALA A 1 162 ? 29.35932 48.05183 56.80884 1.000 44.47375 162 ALA A C 1
ATOM 2349 O O . ALA A 1 162 ? 28.30335 47.96709 56.18485 1.000 41.35247 162 ALA A O 1
ATOM 2356 N N . LEU A 1 163 ? 29.37474 48.04731 58.14542 1.000 45.91828 163 LEU A N 1
ATOM 2357 C CA . LEU A 1 163 ? 28.10244 48.00663 58.88339 1.000 44.48896 163 LEU A CA 1
ATOM 2358 C C . LEU A 1 163 ? 27.36249 49.34115 58.77816 1.000 41.01537 163 LEU A C 1
ATOM 2359 O O . LEU A 1 163 ? 26.15119 49.38016 58.53850 1.000 42.15302 163 LEU A O 1
ATOM 2375 N N . HIS A 1 164 ? 28.06733 50.45382 59.00105 1.000 43.81220 164 HIS A N 1
ATOM 2376 C CA . HIS A 1 164 ? 27.44170 51.76193 58.84352 1.000 47.69438 164 HIS A CA 1
ATOM 2377 C C . HIS A 1 164 ? 26.78305 51.89502 57.46231 1.000 43.16196 164 HIS A C 1
ATOM 2378 O O . HIS A 1 164 ? 25.64264 52.34425 57.34185 1.000 40.65205 164 HIS A O 1
ATOM 2392 N N . ASP A 1 165 ? 27.50652 51.52571 56.40154 1.000 40.60939 165 ASP A N 1
ATOM 2393 C CA . ASP A 1 165 ? 26.93286 51.59532 55.05947 1.000 40.42254 165 ASP A CA 1
ATOM 2394 C C . ASP A 1 165 ? 25.72261 50.68209 54.93407 1.000 40.02488 165 ASP A C 1
ATOM 2395 O O . ASP A 1 165 ? 24.71342 51.05510 54.32647 1.000 34.40579 165 ASP A O 1
ATOM 2404 N N . ALA A 1 166 ? 25.80190 49.47753 55.51880 1.000 34.93296 166 ALA A N 1
ATOM 2405 C CA . ALA A 1 166 ? 24.67863 48.55368 55.47231 1.000 39.46133 166 ALA A CA 1
ATOM 2406 C C . ALA A 1 166 ? 23.44313 49.13993 56.13785 1.000 38.50214 166 ALA A C 1
ATOM 2407 O O . ALA A 1 166 ? 22.32845 48.98269 55.62950 1.000 40.90086 166 ALA A O 1
ATOM 2414 N N . ARG A 1 167 ? 23.62410 49.83675 57.26316 1.000 37.83463 167 ARG A N 1
ATOM 2415 C CA . ARG A 1 167 ? 22.45724 50.39036 57.93875 1.000 42.92155 167 ARG A CA 1
ATOM 2416 C C . ARG A 1 167 ? 21.91383 51.58818 57.17465 1.000 43.48428 167 ARG A C 1
ATOM 2417 O O . ARG A 1 167 ? 20.68991 51.74857 57.04719 1.000 41.44461 167 ARG A O 1
ATOM 2438 N N . TYR A 1 168 ? 22.80558 52.44303 56.67335 1.000 39.52572 168 TYR A N 1
ATOM 2439 C CA . TYR A 1 168 ? 22.34376 53.59243 55.90316 1.000 46.53754 168 TYR A CA 1
ATOM 2440 C C . TYR A 1 168 ? 21.61881 53.11765 54.65290 1.000 39.18897 168 TYR A C 1
ATOM 2441 O O . TYR A 1 168 ? 20.54019 53.62812 54.31868 1.000 40.53243 168 TYR A O 1
ATOM 2459 N N . GLN A 1 169 ? 22.19870 52.14471 53.94041 1.000 37.98036 169 GLN A N 1
ATOM 2460 C CA . GLN A 1 169 ? 21.54555 51.66588 52.72837 1.000 37.47953 169 GLN A CA 1
ATOM 2461 C C . GLN A 1 169 ? 20.23391 50.98433 53.03397 1.000 40.03062 169 GLN A C 1
ATOM 2462 O O . GLN A 1 169 ? 19.29563 51.09694 52.25011 1.000 38.23601 169 GLN A O 1
ATOM 2476 N N . ALA A 1 170 ? 20.14458 50.26859 54.14525 1.000 37.55220 170 ALA A N 1
ATOM 2477 C CA . ALA A 1 170 ? 18.84418 49.72319 54.52349 1.000 39.82853 170 ALA A CA 1
ATOM 2478 C C . ALA A 1 170 ? 17.79364 50.81432 54.72543 1.000 46.73710 170 ALA A C 1
ATOM 2479 O O . ALA A 1 170 ? 16.61717 50.59051 54.41695 1.000 47.20707 170 ALA A O 1
ATOM 2486 N N . GLU A 1 171 ? 18.19012 51.99986 55.19671 1.000 42.63785 171 GLU A N 1
ATOM 2487 C CA . GLU A 1 171 ? 17.20642 53.05929 55.41350 1.000 46.29886 171 GLU A CA 1
ATOM 2488 C C . GLU A 1 171 ? 16.75081 53.64393 54.08782 1.000 47.63647 171 GLU A C 1
ATOM 2489 O O . GLU A 1 171 ? 15.58073 53.94875 53.90763 1.000 47.52546 171 GLU A O 1
ATOM 2501 N N . LEU A 1 172 ? 17.67006 53.81906 53.14216 1.000 43.97836 172 LEU A N 1
ATOM 2502 C CA . LEU A 1 172 ? 17.26227 54.19675 51.79216 1.000 42.87633 172 LEU A CA 1
ATOM 2503 C C . LEU A 1 172 ? 16.27846 53.18217 51.22270 1.000 47.03533 172 LEU A C 1
ATOM 2504 O O . LEU A 1 172 ? 15.25465 53.54179 50.63100 1.000 45.96377 172 LEU A O 1
ATOM 2520 N N . PHE A 1 173 ? 16.59627 51.89236 51.36231 1.000 45.84652 173 PHE A N 1
ATOM 2521 C CA . PHE A 1 173 ? 15.70409 50.84861 50.87406 1.000 44.57649 173 PHE A CA 1
ATOM 2522 C C . PHE A 1 173 ? 14.29791 51.03695 51.43857 1.000 43.37392 173 PHE A C 1
ATOM 2523 O O . PHE A 1 173 ? 13.32322 51.06656 50.69042 1.000 47.65828 173 PHE A O 1
ATOM 2540 N N . ARG A 1 174 ? 14.18437 51.22514 52.75043 1.000 48.93825 174 ARG A N 1
ATOM 2541 C CA . ARG A 1 174 ? 12.85336 51.35837 53.34793 1.000 47.90401 174 ARG A CA 1
ATOM 2542 C C . ARG A 1 174 ? 12.10808 52.56635 52.79727 1.000 53.79936 174 ARG A C 1
ATOM 2543 O O . ARG A 1 174 ? 10.89158 52.51183 52.57194 1.000 53.07563 174 ARG A O 1
ATOM 2564 N N . LEU A 1 175 ? 12.81324 53.66876 52.58481 1.000 52.61684 175 LEU A N 1
ATOM 2565 C CA . LEU A 1 175 ? 12.15215 54.87966 52.11942 1.000 59.85695 175 LEU A CA 1
ATOM 2566 C C . LEU A 1 175 ? 11.72473 54.76013 50.66127 1.000 59.83606 175 LEU A C 1
ATOM 2567 O O . LE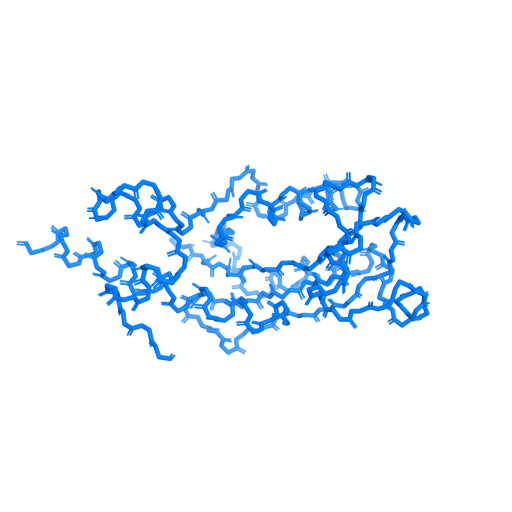U A 1 175 ? 10.63189 55.19998 50.29066 1.000 58.01062 175 LEU A O 1
ATOM 2583 N N . ILE A 1 176 ? 12.59554 54.21365 49.80854 1.000 48.34418 176 ILE A N 1
ATOM 2584 C CA . ILE A 1 176 ? 12.22048 53.96593 48.42172 1.000 50.24601 176 ILE A CA 1
ATOM 2585 C C . ILE A 1 176 ? 11.08346 52.96457 48.38210 1.000 53.75973 176 ILE A C 1
ATOM 2586 O O . ILE A 1 176 ? 10.13219 53.10290 47.59734 1.000 56.45835 176 ILE A O 1
ATOM 2602 N N . ASP A 1 177 ? 11.14781 51.96026 49.25776 1.000 48.86018 177 ASP A N 1
ATOM 2603 C CA . ASP A 1 177 ? 10.05337 51.01156 49.37727 1.000 56.17401 177 ASP A CA 1
ATOM 2604 C C . ASP A 1 177 ? 8.73906 51.74213 49.64329 1.000 59.62722 177 ASP A C 1
ATOM 2605 O O . ASP A 1 177 ? 7.75380 51.53873 48.92661 1.000 55.52863 177 ASP A O 1
ATOM 2614 N N . LYS A 1 178 ? 8.72605 52.63377 50.64220 1.000 55.56291 178 LYS A N 1
ATOM 2615 C CA . LYS A 1 178 ? 7.50758 53.38270 50.94858 1.000 59.32215 178 LYS A CA 1
ATOM 2616 C C . LYS A 1 178 ? 7.08908 54.24833 49.77177 1.000 59.63573 178 LYS A C 1
ATOM 2617 O O . LYS A 1 178 ? 5.89852 54.41426 49.50038 1.000 61.11434 178 LYS A O 1
ATOM 2636 N N . LEU A 1 179 ? 8.05711 54.83097 49.07578 1.000 58.31392 179 LEU A N 1
ATOM 2637 C CA . LEU A 1 179 ? 7.73016 55.66843 47.92780 1.000 62.47041 179 LEU A CA 1
ATOM 2638 C C . LEU A 1 179 ? 7.03905 54.86196 46.83305 1.000 60.04840 179 LEU A C 1
ATOM 2639 O O . LEU A 1 179 ? 6.09987 55.35320 46.18831 1.000 62.24854 179 LEU A O 1
ATOM 2655 N N . SER A 1 180 ? 7.48411 53.62055 46.60372 1.000 57.86734 180 SER A N 1
ATOM 2656 C CA . SER A 1 180 ? 6.83043 52.81762 45.56900 1.000 64.66319 180 SER A CA 1
ATOM 2657 C C . SER A 1 180 ? 5.49343 52.27657 46.04856 1.000 60.62247 180 SER A C 1
ATOM 2658 O O . SER A 1 180 ? 4.57226 52.12547 45.24715 1.000 66.06616 180 SER A O 1
ATOM 2666 N N . GLU A 1 181 ? 5.37958 51.96409 47.33854 1.000 61.43435 181 GLU A N 1
ATOM 2667 C CA . GLU A 1 181 ? 4.09590 51.53293 47.86577 1.000 64.27472 181 GLU A CA 1
ATOM 2668 C C . GLU A 1 181 ? 3.08279 52.65785 47.74636 1.000 66.03788 181 GLU A C 1
ATOM 2669 O O . GLU A 1 181 ? 1.96927 52.45432 47.25382 1.000 65.98350 181 GLU A O 1
ATOM 2681 N N . LYS A 1 182 ? 3.46599 53.86354 48.17053 1.000 64.85893 182 LYS A N 1
ATOM 2682 C CA . LYS A 1 182 ? 2.56689 55.00468 48.06417 1.000 70.01129 182 LYS A CA 1
ATOM 2683 C C . LYS A 1 182 ? 2.21463 55.27826 46.60741 1.000 70.65411 182 LYS A C 1
ATOM 2684 O O . LYS A 1 182 ? 1.05242 55.49909 46.26263 1.000 72.04280 182 LYS A O 1
ATOM 2703 N N . LYS A 1 183 ? 3.22292 55.28068 45.73245 1.000 75.70321 183 LYS A N 1
ATOM 2704 C CA . LYS A 1 183 ? 2.96921 55.53728 44.31474 1.000 77.88867 183 LYS A CA 1
ATOM 2705 C C . LYS A 1 183 ? 2.02111 54.48689 43.73909 1.000 77.24326 183 LYS A C 1
ATOM 2706 O O . LYS A 1 183 ? 1.15521 54.79945 42.91379 1.000 76.64867 183 LYS A O 1
ATOM 2725 N N . LYS A 1 184 ? 2.14589 53.22884 44.20456 1.000 71.38321 184 LYS A N 1
ATOM 2726 C CA . LYS A 1 184 ? 1.29219 52.15428 43.69498 1.000 68.14234 184 LYS A CA 1
ATOM 2727 C C . LYS A 1 184 ? -0.12845 52.24268 44.24669 1.000 69.35291 184 LYS A C 1
ATOM 2728 O O . LYS A 1 184 ? -1.09909 51.99736 43.52029 1.000 71.53816 184 LYS A O 1
ATOM 2747 N N . LEU A 1 185 ? -0.27392 52.56816 45.53759 1.000 70.72276 185 LEU A N 1
ATOM 2748 C CA . LEU A 1 185 ? -1.56778 52.51018 46.21377 1.000 74.35962 185 LEU A CA 1
ATOM 2749 C C . LEU A 1 185 ? -2.29684 53.84365 46.23033 1.000 78.12510 185 LEU A C 1
ATOM 2750 O O . LEU A 1 185 ? -3.46083 53.89187 46.63534 1.000 81.63261 185 LEU A O 1
ATOM 2766 N N . ASP A 1 186 ? -1.64723 54.91983 45.81840 1.000 81.03729 186 ASP A N 1
ATOM 2767 C CA . ASP A 1 186 ? -2.31434 56.20683 45.65885 1.000 90.26954 186 ASP A CA 1
ATOM 2768 C C . ASP A 1 186 ? -2.54477 56.38989 44.15142 1.000 89.99414 186 ASP A C 1
ATOM 2769 O O . ASP A 1 186 ? -3.29529 57.26499 43.73358 1.000 96.53144 186 ASP A O 1
#

B-factor: mean 48.16, std 18.01, range [19.3, 124.27]

Radius of gyration: 16.4 Å; Cα contacts (8 Å, |Δi|>4): 316; chains: 1; bounding box: 52×39×30 Å

Secondary structure (DSSP, 8-state):
-EEEEEEEEEESSSSBTTB-EEEEEEEETTEEEEEEEEEB--S-S---HHHHHHH---HHHHHHHSBPHHHHHHHHHHHHHHHS-TT-EEEEEETTHHHHHHHHHHHHHHHTSS-TT-S-EEEHHHHHHHHH---SGGGSHHHHHHHH----HHHHHHHHHHHHHHHHHHHHHHHH-

Organism: Escherichia coli (NCBI:txid562)

Nearest PDB structures (foldseek):
  7t2s-assembly1_A-2  TM=1.006E+00  e=2.466E-38  Escherichia coli
  4hec-assembly1_A  TM=7.330E-01  e=2.945E-06  Mycobacterium tuberculosis H37Rv
  4hvj-assembly1_A  TM=7.249E-01  e=1.024E-05  Mycobacterium tuberculosis H37Rv
  3cg7-assembly1_A  TM=7.334E-01  e=1.795E-05  Caenorhabditis elegans
  7b75-assembly1_B  TM=2.976E-01  e=6.767E+00  Homo sapiens